Protein AF-A0A6I4ZZF1-F1 (afdb_monomer_lite)

InterPro domains:
  IPR000305 GIY-YIG endonuclease [PS50164] (29-135)
  IPR035901 GIY-YIG endonuclease superfamily [SSF82771] (55-134)

Secondary structure (DSSP, 8-state):
--GGGGGS-PPPSEEEETT-GGGGGGGTT--EEEEEE-HHHHH-TTTTSTT-SS--SEEEEES-HHHHHHHHHHT-TTTTTTGGG--EEEEE-GGGS-TT-HHHHHHHHTT--HHHHHHHHHHHHHHHH--TT--S-TT---S-HHHHHHHHS-GGG--GGGTSS-HHHHHHHHHHHHHHHHHTT-----PPPP-EEEHHHHHHHHHTT-S--HHHHHHHHHHHHTTEETTEEEEE-TTS-EEEEEEEE-TTS-EEEETTHHHH----HHHHHHHT--

Foldseek 3Di:
DPPLVLLQDDFFPDKDWLLVLVVLPVQAQFWKKKFFAAPVLVPDPCSSPLVDLAFTQDIDTDRGRSVVSLCLLFPPPLNLQPSLRGTMMGMHGPVPDDCPRPNVVVCVVVVHDSNVVSVVSSCSSCLRRVHDRPPDDPPSDPDDCSVVCCVVPPCLVVDSVNSDPDPVSSVVSVVSNVVVCVVVVHDGDPHDDWDWDFLLRLLCLQCVPPDDRDQLSVLVSVVQVVQDDPQWGWAQFPVRDIDIFGWDQPPPNIITGTSCVSVGDHDDPVNSVVSNVD

Sequence (278 aa):
MDRMRVLQHIDPTDSFPVWDYRSIGKYEEKAAVYVFWDEKGYEQENRHDLYAEHSPVYIGKTNNLTKRIIQHLTHDDCTENFSTYFYHIDVYVFENLSKNHSLIQAMKEDKLRYENLADLYEVYLITRRFPWFNDTHNFYVTKYKTRLMYFSNDYHNLRRSNWFESEAKIEYGFKQIEKMAKELSLPVQTITQERWLRLEDFVDGLISRRKNKFPLRDNLIKYLQNKVDRNTFKIKTMKGEDKLFSYHKKESNHYYIASDALLYYRPSEQLISRLSKN

Organism: NCBI:txid462910

Structure (mmCIF, N/CA/C/O backbone):
data_AF-A0A6I4ZZF1-F1
#
_entry.id   AF-A0A6I4ZZF1-F1
#
loop_
_atom_site.group_PDB
_atom_site.id
_atom_site.type_symbol
_atom_site.label_atom_id
_atom_site.label_alt_id
_atom_site.label_comp_id
_atom_site.label_asym_id
_atom_site.label_entity_id
_atom_site.label_seq_id
_atom_site.pdbx_PDB_ins_code
_atom_site.Cartn_x
_atom_site.Cartn_y
_atom_site.Cartn_z
_atom_site.occupancy
_atom_site.B_iso_or_equiv
_atom_site.auth_seq_id
_atom_site.auth_comp_id
_atom_site.auth_asym_id
_atom_site.auth_atom_id
_atom_site.pdbx_PDB_model_num
ATOM 1 N N . MET A 1 1 ? -24.076 -18.889 16.183 1.00 45.12 1 MET A N 1
ATOM 2 C CA . MET A 1 1 ? -23.985 -17.661 15.366 1.00 45.12 1 MET A CA 1
ATOM 3 C C . MET A 1 1 ? -22.718 -17.785 14.528 1.00 45.12 1 MET A C 1
ATOM 5 O O . MET A 1 1 ? -21.697 -18.164 15.086 1.00 45.12 1 MET A O 1
ATOM 9 N N . ASP A 1 2 ? -22.792 -17.621 13.207 1.00 53.44 2 ASP A N 1
ATOM 10 C CA . ASP A 1 2 ? -21.635 -17.805 12.316 1.00 53.44 2 ASP A CA 1
ATOM 11 C C . ASP A 1 2 ? -20.572 -16.739 12.636 1.00 53.44 2 ASP A C 1
ATOM 13 O O . ASP A 1 2 ? -20.846 -15.547 12.496 1.00 53.44 2 ASP A O 1
ATOM 17 N N . ARG A 1 3 ? -19.397 -17.146 13.142 1.00 53.06 3 ARG A N 1
ATOM 18 C CA . ARG A 1 3 ? -18.370 -16.234 13.693 1.00 53.06 3 ARG A CA 1
ATOM 19 C C . ARG A 1 3 ? -17.912 -15.181 12.675 1.00 53.06 3 ARG A C 1
ATOM 21 O O . ARG A 1 3 ? -17.545 -14.080 13.066 1.00 53.06 3 ARG A O 1
ATOM 28 N N . MET A 1 4 ? -18.017 -15.476 11.374 1.00 57.03 4 MET A N 1
ATOM 29 C CA . MET A 1 4 ? -17.732 -14.510 10.307 1.00 57.03 4 MET A CA 1
ATOM 30 C C . MET A 1 4 ? -18.755 -13.372 10.202 1.00 57.03 4 MET A C 1
ATOM 32 O O . MET A 1 4 ? -18.393 -12.294 9.743 1.00 57.03 4 MET A O 1
ATOM 36 N N . ARG A 1 5 ? -20.010 -13.571 10.624 1.00 60.59 5 ARG A N 1
ATOM 37 C CA . ARG A 1 5 ? -21.039 -12.515 10.586 1.00 60.59 5 ARG A CA 1
ATOM 38 C C . ARG A 1 5 ? -20.793 -11.414 11.612 1.00 60.59 5 ARG A C 1
ATOM 40 O O . ARG A 1 5 ? -21.263 -10.306 11.418 1.00 60.59 5 ARG A O 1
ATOM 47 N N . VAL A 1 6 ? -20.052 -11.698 12.683 1.00 63.38 6 VAL A N 1
ATOM 48 C CA . VAL A 1 6 ? -19.744 -10.710 13.734 1.00 63.38 6 VAL A CA 1
ATOM 49 C C . VAL A 1 6 ? -18.662 -9.716 13.278 1.00 63.38 6 VAL A C 1
ATOM 51 O O . VAL A 1 6 ? -18.574 -8.614 13.807 1.00 63.38 6 VAL A O 1
ATOM 54 N N . LEU A 1 7 ? -17.870 -10.088 12.264 1.00 66.56 7 LEU A N 1
ATOM 55 C CA . LEU A 1 7 ? -16.885 -9.222 11.603 1.00 66.56 7 LEU A CA 1
ATOM 56 C C . LEU A 1 7 ? -17.476 -8.494 10.379 1.00 66.56 7 LEU A C 1
ATOM 58 O O . LEU A 1 7 ? -16.774 -7.756 9.695 1.00 66.56 7 LEU A O 1
ATOM 62 N N . GLN A 1 8 ? -18.752 -8.715 10.054 1.00 65.62 8 GLN A N 1
ATOM 63 C CA . GLN A 1 8 ? -19.430 -7.994 8.979 1.00 65.62 8 GLN A CA 1
ATOM 64 C C . GLN A 1 8 ? -19.963 -6.669 9.536 1.00 65.62 8 GLN A C 1
ATOM 66 O O . GLN A 1 8 ? -20.621 -6.666 10.571 1.00 65.62 8 GLN A O 1
ATOM 71 N N . HIS A 1 9 ? -19.696 -5.568 8.829 1.00 66.38 9 HIS A N 1
ATOM 72 C CA . HIS A 1 9 ? -20.229 -4.227 9.120 1.00 66.38 9 HIS A CA 1
ATOM 73 C C . HIS A 1 9 ? -19.685 -3.557 10.393 1.00 66.38 9 HIS A C 1
ATOM 75 O O . HIS A 1 9 ? -20.449 -3.069 11.220 1.00 66.38 9 HIS A O 1
ATOM 81 N N . ILE A 1 10 ? -18.358 -3.510 10.546 1.00 78.25 10 ILE A N 1
ATOM 82 C CA . ILE A 1 10 ? -17.734 -2.538 11.454 1.00 78.25 10 ILE A CA 1
ATOM 83 C C . ILE A 1 10 ? -17.366 -1.326 10.607 1.00 78.25 10 ILE A C 1
ATOM 85 O O . ILE A 1 10 ? -16.602 -1.476 9.654 1.00 78.25 10 ILE A O 1
ATOM 89 N N . ASP A 1 11 ? -17.902 -0.159 10.949 1.00 84.50 11 ASP A N 1
ATOM 90 C CA . ASP A 1 11 ? -17.469 1.102 10.352 1.00 84.50 11 ASP A CA 1
ATOM 91 C C . ASP A 1 11 ? -16.085 1.495 10.883 1.00 84.50 11 ASP A C 1
ATOM 93 O O . ASP A 1 11 ? -15.742 1.177 12.033 1.00 84.50 11 ASP A O 1
ATOM 97 N N . PRO A 1 12 ? -15.264 2.185 10.076 1.00 89.69 12 PRO A N 1
ATOM 98 C CA . PRO A 1 12 ? -14.014 2.724 10.575 1.00 89.69 12 PRO A CA 1
ATOM 99 C C . PRO A 1 12 ? -14.272 3.683 11.739 1.00 89.69 12 PRO A C 1
ATOM 101 O O . PRO A 1 12 ? -15.207 4.479 11.738 1.00 89.69 12 PRO A O 1
ATOM 104 N N . THR A 1 13 ? -13.415 3.594 12.750 1.00 90.88 13 THR A N 1
ATOM 105 C CA . THR A 1 13 ? -13.402 4.501 13.901 1.00 90.88 13 THR A CA 1
ATOM 106 C C . THR A 1 13 ? -13.120 5.934 13.477 1.00 90.88 13 THR A C 1
ATOM 108 O O . THR A 1 13 ? -13.695 6.852 14.044 1.00 90.88 13 THR A O 1
ATOM 111 N N . ASP A 1 14 ? -12.230 6.113 12.504 1.00 91.12 14 ASP A N 1
ATOM 112 C CA . ASP A 1 14 ? -11.996 7.387 11.837 1.00 91.12 14 ASP A CA 1
ATOM 113 C C . ASP A 1 14 ? -11.523 7.147 10.404 1.00 91.12 14 ASP A C 1
ATOM 115 O O . ASP A 1 14 ? -10.986 6.089 10.066 1.00 91.12 14 ASP A O 1
ATOM 119 N N . SER A 1 15 ? -11.713 8.173 9.584 1.00 91.25 15 SER A N 1
ATOM 120 C CA . SER A 1 15 ? -11.328 8.235 8.180 1.00 91.25 15 SER A CA 1
ATOM 121 C C . SER A 1 15 ? -10.745 9.620 7.933 1.00 91.25 15 SER A C 1
ATOM 123 O O . SER A 1 15 ? -11.416 10.619 8.205 1.00 91.25 15 SER A O 1
ATOM 125 N N . PHE A 1 16 ? -9.498 9.708 7.474 1.00 90.56 16 PHE A N 1
ATOM 126 C CA . PHE A 1 16 ? -8.868 11.000 7.184 1.00 90.56 16 PHE A CA 1
ATOM 127 C C . PHE A 1 16 ? -7.831 10.923 6.049 1.00 90.56 16 PHE A C 1
ATOM 129 O O . PHE A 1 16 ? -7.314 9.844 5.734 1.00 90.56 16 PHE A O 1
ATOM 136 N N . PRO A 1 17 ? -7.514 12.066 5.401 1.00 88.88 17 PRO A N 1
ATOM 137 C CA . PRO A 1 17 ? -6.493 12.113 4.362 1.00 88.88 17 PRO A CA 1
ATOM 138 C C . PRO A 1 17 ? -5.150 11.654 4.914 1.00 88.88 17 PRO A C 1
ATOM 140 O O . PRO A 1 17 ? -4.754 12.065 6.003 1.00 88.88 17 PRO A O 1
ATOM 143 N N . VAL A 1 18 ? -4.408 10.852 4.151 1.00 86.19 18 VAL A N 1
ATOM 144 C CA . VAL A 1 18 ? -3.181 10.222 4.666 1.00 86.19 18 VAL A CA 1
ATOM 145 C C . VAL A 1 18 ? -2.117 11.241 5.107 1.00 86.19 18 VAL A C 1
ATOM 147 O O . VAL A 1 18 ? -1.330 10.984 6.016 1.00 86.19 18 VAL A O 1
ATOM 150 N N . TRP A 1 19 ? -2.125 12.427 4.492 1.00 82.31 19 TRP A N 1
ATOM 151 C CA . TRP A 1 19 ? -1.199 13.520 4.790 1.00 82.31 19 TRP A CA 1
ATOM 152 C C . TRP A 1 19 ? -1.572 14.318 6.043 1.00 82.31 19 TRP A C 1
ATOM 154 O O . TRP A 1 19 ? -0.768 15.126 6.503 1.00 82.31 19 TRP A O 1
ATOM 164 N N . ASP A 1 20 ? -2.737 14.068 6.643 1.00 84.69 20 ASP A N 1
ATOM 165 C CA . ASP A 1 20 ? -3.089 14.585 7.966 1.00 84.69 20 ASP A CA 1
ATOM 166 C C . ASP A 1 20 ? -2.509 13.694 9.084 1.00 84.69 20 ASP A C 1
ATOM 168 O O . ASP A 1 20 ? -3.189 13.247 10.009 1.00 84.69 20 ASP A O 1
ATOM 172 N N . TYR A 1 21 ? -1.206 13.408 9.000 1.00 73.25 21 TYR A N 1
ATOM 173 C CA . TYR A 1 21 ? -0.516 12.502 9.926 1.00 73.25 21 TYR A CA 1
ATOM 174 C C . TYR A 1 21 ? -0.510 13.010 11.376 1.00 73.25 21 TYR A C 1
ATOM 176 O O . TYR A 1 21 ? -0.319 12.232 12.310 1.00 73.25 21 TYR A O 1
ATOM 184 N N . ARG A 1 22 ? -0.745 14.312 11.588 1.00 76.12 22 ARG A N 1
ATOM 185 C CA . ARG A 1 22 ? -0.854 14.913 12.926 1.00 76.12 22 ARG A CA 1
ATOM 186 C C . ARG A 1 22 ? -2.109 14.437 13.656 1.00 76.12 22 ARG A C 1
ATOM 188 O O . ARG A 1 22 ? -2.051 14.208 14.863 1.00 76.12 22 ARG A O 1
ATOM 195 N N . SER A 1 23 ? -3.196 14.200 12.925 1.00 77.12 23 SER A N 1
ATOM 196 C CA . SER A 1 23 ? -4.436 13.639 13.470 1.00 77.12 23 SER A CA 1
ATOM 197 C C . SER A 1 23 ? -4.292 12.190 13.947 1.00 77.12 23 SER A C 1
ATOM 199 O O . SER A 1 23 ? -5.123 11.720 14.724 1.00 77.12 23 SER A O 1
ATOM 201 N N . ILE A 1 24 ? -3.213 11.495 13.562 1.00 77.44 24 ILE A N 1
ATOM 202 C CA . ILE A 1 24 ? -2.943 10.102 13.957 1.00 77.44 24 ILE A CA 1
ATOM 203 C C . ILE A 1 24 ? -2.391 10.011 15.383 1.00 77.44 24 ILE A C 1
ATOM 205 O O . ILE A 1 24 ? -2.563 8.982 16.028 1.00 77.44 24 ILE A O 1
ATOM 209 N N . GLY A 1 25 ? -1.798 11.086 15.922 1.00 80.19 25 GLY A N 1
ATOM 210 C CA . GLY A 1 25 ? -1.150 11.076 17.241 1.00 80.19 25 GLY A CA 1
ATOM 211 C C . GLY A 1 25 ? -2.039 10.563 18.382 1.00 80.19 25 GLY A C 1
ATOM 212 O O . GLY A 1 25 ? -1.545 9.926 19.307 1.00 80.19 25 GLY A O 1
ATOM 213 N N . LYS A 1 26 ? -3.364 10.733 18.276 1.00 84.69 26 LYS A N 1
ATOM 214 C CA . LYS A 1 26 ? -4.353 10.225 19.246 1.00 84.69 26 LYS A CA 1
ATOM 215 C C . LYS A 1 26 ? -4.439 8.691 19.343 1.00 84.69 26 LYS A C 1
ATOM 217 O O . LYS A 1 26 ? -5.114 8.181 20.233 1.00 84.69 26 LYS A O 1
ATOM 222 N N . TYR A 1 27 ? -3.780 7.962 18.443 1.00 85.81 27 TYR A N 1
ATOM 223 C CA . TYR A 1 27 ? -3.762 6.496 18.385 1.00 85.81 27 TYR A CA 1
ATOM 224 C C . TYR A 1 27 ? -2.410 5.880 18.730 1.00 85.81 27 TYR A C 1
ATOM 226 O O . TYR A 1 27 ? -2.109 4.741 18.351 1.00 85.81 27 TYR A O 1
ATOM 234 N N . GLU A 1 28 ? -1.577 6.631 19.438 1.00 87.62 28 GLU A N 1
ATOM 235 C CA . GLU A 1 28 ? -0.367 6.083 20.020 1.00 87.62 28 GLU A CA 1
ATOM 236 C C . GLU A 1 28 ? -0.714 4.898 20.939 1.00 87.62 28 GLU A C 1
ATOM 238 O O . GLU A 1 28 ? -1.700 4.928 21.675 1.00 87.62 28 GLU A O 1
ATOM 243 N N . GLU A 1 29 ? 0.056 3.813 20.810 1.00 87.50 29 GLU A N 1
ATOM 244 C CA . GLU A 1 29 ? -0.132 2.562 21.568 1.00 87.50 29 GLU A CA 1
ATOM 245 C C . GLU A 1 29 ? -1.515 1.894 21.419 1.00 87.50 29 GLU A C 1
ATOM 247 O O . GLU A 1 29 ? -1.934 1.110 22.270 1.00 87.50 29 GLU A O 1
ATOM 252 N N . LYS A 1 30 ? -2.237 2.170 20.324 1.00 88.75 30 LYS A N 1
ATOM 253 C CA . LYS A 1 30 ? -3.496 1.484 20.009 1.00 88.75 30 LYS A CA 1
ATOM 254 C C . LYS A 1 30 ? -3.297 0.293 19.083 1.00 88.75 30 LYS A C 1
ATOM 256 O O . LYS A 1 30 ? -2.720 0.418 18.000 1.00 88.75 30 LYS A O 1
ATOM 261 N N . ALA A 1 31 ? -3.866 -0.843 19.491 1.00 88.75 31 ALA A N 1
ATOM 262 C CA . ALA A 1 31 ? -4.101 -1.978 18.613 1.00 88.75 31 ALA A CA 1
ATOM 263 C C . ALA A 1 31 ? -5.170 -1.615 17.575 1.00 88.75 31 ALA A C 1
ATOM 265 O O . ALA A 1 31 ? -6.305 -1.287 17.928 1.00 88.75 31 ALA A O 1
ATOM 266 N N . ALA A 1 32 ? -4.800 -1.648 16.299 1.00 92.31 32 ALA A N 1
ATOM 267 C CA . ALA A 1 32 ? -5.655 -1.179 15.220 1.00 92.31 32 ALA A CA 1
ATOM 268 C C . ALA A 1 32 ? -5.428 -1.951 13.921 1.00 92.31 32 ALA A C 1
ATOM 270 O O . ALA A 1 32 ? -4.333 -2.457 13.660 1.00 92.31 32 ALA A O 1
ATOM 271 N N . VAL A 1 33 ? -6.470 -1.968 13.091 1.00 94.00 33 VAL A N 1
ATOM 272 C CA . VAL A 1 33 ? -6.372 -2.274 11.660 1.00 94.00 33 VAL A CA 1
ATOM 273 C C . VAL A 1 33 ? -6.490 -0.965 10.892 1.00 94.00 33 VAL A C 1
ATOM 275 O O . VAL A 1 33 ? -7.281 -0.098 11.258 1.00 94.00 33 VAL A O 1
ATOM 278 N N . TYR A 1 34 ? -5.704 -0.813 9.838 1.00 93.38 34 TYR A N 1
ATOM 279 C CA . TYR A 1 34 ? -5.750 0.336 8.949 1.00 93.38 34 TYR A CA 1
ATOM 280 C C . TYR A 1 34 ? -5.862 -0.108 7.498 1.00 93.38 34 TYR A C 1
ATOM 282 O O . TYR A 1 34 ? -5.320 -1.141 7.101 1.00 93.38 34 TYR A O 1
ATOM 290 N N . VAL A 1 35 ? -6.570 0.691 6.709 1.00 92.81 35 VAL A N 1
ATOM 291 C CA . VAL A 1 35 ? -6.822 0.444 5.292 1.00 92.81 35 VAL A CA 1
ATOM 292 C C . VAL A 1 35 ? -6.427 1.694 4.522 1.00 92.81 35 VAL A C 1
ATOM 294 O O . VAL A 1 35 ? -7.019 2.751 4.719 1.00 92.81 35 VAL A O 1
ATOM 297 N N . PHE A 1 36 ? -5.426 1.578 3.656 1.00 90.75 36 PHE A N 1
ATOM 298 C CA . PHE A 1 36 ? -5.061 2.631 2.719 1.00 90.75 36 PHE A CA 1
ATOM 299 C C . PHE A 1 36 ? -5.893 2.521 1.448 1.00 90.75 36 PHE A C 1
ATOM 301 O O . PHE A 1 36 ? -5.990 1.449 0.843 1.00 90.75 36 PHE A O 1
ATOM 308 N N . TRP A 1 37 ? -6.415 3.658 1.016 1.00 87.94 37 TRP A N 1
ATOM 309 C CA . TRP A 1 37 ? -7.163 3.815 -0.223 1.00 87.94 37 TRP A CA 1
ATOM 310 C C . TRP A 1 37 ? -6.402 4.707 -1.192 1.00 87.94 37 TRP A C 1
ATOM 312 O O . TRP A 1 37 ? -5.696 5.629 -0.773 1.00 87.94 37 TRP A O 1
ATOM 322 N N . ASP A 1 38 ? -6.574 4.445 -2.483 1.00 80.88 38 ASP A N 1
ATOM 323 C CA . ASP A 1 38 ? -6.317 5.436 -3.517 1.00 80.88 38 ASP A CA 1
ATOM 324 C C . ASP A 1 38 ? -7.523 6.386 -3.612 1.00 80.88 38 ASP A C 1
ATOM 326 O O . ASP A 1 38 ? -8.529 6.227 -2.917 1.00 80.88 38 ASP A O 1
ATOM 330 N N . GLU A 1 39 ? -7.410 7.413 -4.449 1.00 79.25 39 GLU A N 1
ATOM 331 C CA . GLU A 1 39 ? -8.460 8.422 -4.611 1.00 79.25 39 GLU A CA 1
ATOM 332 C C . GLU A 1 39 ? -9.766 7.794 -5.114 1.00 79.25 39 GLU A C 1
ATOM 334 O O . GLU A 1 39 ? -10.811 7.951 -4.488 1.00 79.25 39 GLU A O 1
ATOM 339 N N . LYS A 1 40 ? -9.684 6.979 -6.174 1.00 76.44 40 LYS A N 1
ATOM 340 C CA . LYS A 1 40 ? -10.853 6.320 -6.772 1.00 76.44 40 LYS A CA 1
ATOM 341 C C . LYS A 1 40 ? -11.566 5.417 -5.774 1.00 76.44 40 LYS A C 1
ATOM 343 O O . LYS A 1 40 ? -12.786 5.481 -5.666 1.00 76.44 40 LYS A O 1
ATOM 348 N N . GLY A 1 41 ? -10.815 4.585 -5.050 1.00 76.56 41 GLY A N 1
ATOM 349 C CA . GLY A 1 41 ? -11.329 3.703 -4.009 1.00 76.56 41 GLY A CA 1
ATOM 350 C C . GLY A 1 41 ? -11.999 4.460 -2.872 1.00 76.56 41 GLY A C 1
ATOM 351 O O . GLY A 1 41 ? -13.045 4.037 -2.389 1.00 76.56 41 GLY A O 1
ATOM 352 N N . TYR A 1 42 ? -11.431 5.596 -2.472 1.00 83.06 42 TYR A N 1
ATOM 353 C CA . TYR A 1 42 ? -11.986 6.404 -1.395 1.00 83.06 42 TYR A CA 1
ATOM 354 C C . TYR A 1 42 ? -13.266 7.164 -1.787 1.00 83.06 42 TYR A C 1
ATOM 356 O O . TYR A 1 42 ? -14.201 7.252 -0.989 1.00 83.06 42 TYR A O 1
ATOM 364 N N . GLU A 1 43 ? -13.326 7.702 -3.007 1.00 83.50 43 GLU A N 1
ATOM 365 C CA . GLU A 1 43 ? -14.457 8.506 -3.497 1.00 83.50 43 GLU A CA 1
ATOM 366 C C . GLU A 1 43 ? -15.730 7.686 -3.767 1.00 83.50 43 GLU A C 1
ATOM 368 O O . GLU A 1 43 ? -16.805 8.251 -3.962 1.00 83.50 43 GLU A O 1
ATOM 373 N N . GLN A 1 44 ? -15.647 6.356 -3.727 1.00 78.56 44 GLN A N 1
ATOM 374 C CA . GLN A 1 44 ? -16.824 5.496 -3.794 1.00 78.56 44 GLN A CA 1
ATOM 375 C C . GLN A 1 44 ? -17.696 5.608 -2.549 1.00 78.56 44 GLN A C 1
ATOM 377 O O . GLN A 1 44 ? -17.263 5.322 -1.429 1.00 78.56 44 GLN A O 1
ATOM 382 N N . GLU A 1 45 ? -18.978 5.898 -2.772 1.00 83.00 45 GLU A N 1
ATOM 383 C CA . GLU A 1 45 ? -19.999 5.932 -1.720 1.00 83.00 45 GLU A CA 1
ATOM 384 C C . GLU A 1 45 ? -20.091 4.602 -0.959 1.00 83.00 45 GLU A C 1
ATOM 386 O O . GLU A 1 45 ? -20.282 4.581 0.255 1.00 83.00 45 GLU A O 1
ATOM 391 N N . ASN A 1 46 ? -19.896 3.483 -1.658 1.00 79.69 46 ASN A N 1
ATOM 392 C CA . ASN A 1 46 ? -20.006 2.138 -1.109 1.00 79.69 46 ASN A CA 1
ATOM 393 C C . ASN A 1 46 ? -18.651 1.497 -0.770 1.00 79.69 46 ASN A C 1
ATOM 395 O O . ASN A 1 46 ? -18.575 0.277 -0.646 1.00 79.69 46 ASN A O 1
ATOM 399 N N . ARG A 1 47 ? -17.563 2.265 -0.601 1.00 82.94 47 ARG A N 1
ATOM 400 C CA . ARG A 1 47 ? -16.217 1.684 -0.398 1.00 82.94 47 ARG A CA 1
ATOM 401 C C . ARG A 1 47 ? -16.134 0.700 0.781 1.00 82.94 47 ARG A C 1
ATOM 403 O O . ARG A 1 47 ? -15.372 -0.268 0.736 1.00 82.94 47 ARG A O 1
ATOM 410 N N . HIS A 1 48 ? -16.956 0.877 1.821 1.00 82.19 48 HIS A N 1
ATOM 411 C CA . HIS A 1 48 ? -17.020 -0.018 2.988 1.00 82.19 48 HIS A CA 1
ATOM 412 C C . HIS A 1 48 ? -17.841 -1.305 2.752 1.00 82.19 48 HIS A C 1
ATOM 414 O O . HIS A 1 48 ? -17.738 -2.248 3.547 1.00 82.19 48 HIS A O 1
ATOM 420 N N . ASP A 1 49 ? -18.516 -1.440 1.609 1.00 75.94 49 ASP A N 1
ATOM 421 C CA . ASP A 1 49 ? -19.184 -2.678 1.208 1.00 75.94 49 ASP A CA 1
ATOM 422 C C . ASP A 1 49 ? -18.187 -3.728 0.738 1.00 75.94 49 ASP A C 1
ATOM 424 O O . ASP A 1 49 ? -17.336 -3.463 -0.101 1.00 75.94 49 ASP A O 1
ATOM 428 N N . LEU A 1 50 ? -18.331 -4.973 1.203 1.00 67.94 50 LEU A N 1
ATOM 429 C CA . LEU A 1 50 ? -17.446 -6.093 0.833 1.00 67.94 50 LEU A CA 1
ATOM 430 C C . LEU A 1 50 ? -17.307 -6.325 -0.678 1.00 67.94 50 LEU A C 1
ATOM 432 O O . LEU A 1 50 ? -16.342 -6.954 -1.104 1.00 67.94 50 LEU A O 1
ATOM 436 N N . TYR A 1 51 ? -18.271 -5.838 -1.456 1.00 67.06 51 TYR A N 1
ATOM 437 C CA . TYR A 1 51 ? -18.340 -5.974 -2.906 1.00 67.06 51 TYR A CA 1
ATOM 438 C C . TYR A 1 51 ? -18.141 -4.641 -3.641 1.00 67.06 51 TYR A C 1
ATOM 440 O O . TYR A 1 51 ? -18.553 -4.540 -4.793 1.00 67.06 51 TYR A O 1
ATOM 448 N N . ALA A 1 52 ? -17.546 -3.636 -2.985 1.00 67.88 52 ALA A N 1
ATOM 449 C CA . ALA A 1 52 ? -17.175 -2.374 -3.619 1.00 67.88 52 ALA A CA 1
ATOM 450 C C . ALA A 1 52 ? -16.378 -2.616 -4.911 1.00 67.88 52 ALA A C 1
ATOM 452 O O . ALA A 1 52 ? -15.607 -3.577 -5.013 1.00 67.88 52 ALA A O 1
ATOM 453 N N . GLU A 1 53 ? -16.575 -1.742 -5.897 1.00 63.56 53 GLU A N 1
ATOM 454 C CA . GLU A 1 53 ? -15.977 -1.891 -7.227 1.00 63.56 53 GLU A CA 1
ATOM 455 C C . GLU A 1 53 ? -14.463 -1.673 -7.214 1.00 63.56 53 GLU A C 1
ATOM 457 O O . GLU A 1 53 ? -13.749 -2.205 -8.065 1.00 63.56 53 GLU A O 1
ATOM 462 N N . HIS A 1 54 ? -13.947 -0.931 -6.236 1.00 68.62 54 HIS A N 1
ATOM 463 C CA . HIS A 1 54 ? -12.516 -0.798 -6.028 1.00 68.62 54 HIS A CA 1
ATOM 464 C C . HIS A 1 54 ? -12.062 -1.463 -4.737 1.00 68.62 54 HIS A C 1
ATOM 466 O O . HIS A 1 54 ? -12.688 -1.386 -3.677 1.00 68.62 54 HIS A O 1
ATOM 472 N N . SER A 1 55 ? -10.901 -2.096 -4.849 1.00 74.38 55 SER A N 1
ATOM 473 C CA . SER A 1 55 ? -10.183 -2.657 -3.719 1.00 74.38 55 SER A CA 1
ATOM 474 C C . SER A 1 55 ? -9.325 -1.588 -3.042 1.00 74.38 55 SER A C 1
ATOM 476 O O . SER A 1 55 ? -8.795 -0.706 -3.718 1.00 74.38 55 SER A O 1
ATOM 478 N N . PRO A 1 56 ? -9.115 -1.698 -1.723 1.00 82.50 56 PRO A N 1
ATOM 479 C CA . PRO A 1 56 ? -8.112 -0.906 -1.038 1.00 82.50 56 PRO A CA 1
ATOM 480 C C . PRO A 1 56 ? -6.710 -1.207 -1.568 1.00 82.50 56 PRO A C 1
ATOM 482 O O . PRO A 1 56 ? -6.417 -2.280 -2.101 1.00 82.50 56 PRO A O 1
ATOM 485 N N . VAL A 1 57 ? -5.812 -0.255 -1.368 1.00 80.88 57 VAL A N 1
ATOM 486 C CA . VAL A 1 57 ? -4.430 -0.328 -1.832 1.00 80.88 57 VAL A CA 1
ATOM 487 C C . VAL A 1 57 ? -3.614 -1.267 -0.941 1.00 80.88 57 VAL A C 1
ATOM 489 O O . VAL A 1 57 ? -2.891 -2.137 -1.428 1.00 80.88 57 VAL A O 1
ATOM 492 N N . TYR A 1 58 ? -3.751 -1.115 0.374 1.00 84.62 58 TYR A N 1
ATOM 493 C CA . TYR A 1 58 ? -3.052 -1.916 1.375 1.00 84.62 58 TYR A CA 1
ATOM 494 C C . TYR A 1 58 ? -3.869 -1.964 2.662 1.00 84.62 58 TYR A C 1
ATOM 496 O O . TYR A 1 58 ? -4.528 -0.994 3.025 1.00 84.62 58 TYR A O 1
ATOM 504 N N . ILE A 1 59 ? -3.806 -3.084 3.368 1.00 89.25 59 ILE A N 1
ATOM 505 C CA . ILE A 1 59 ? -4.416 -3.272 4.681 1.00 89.2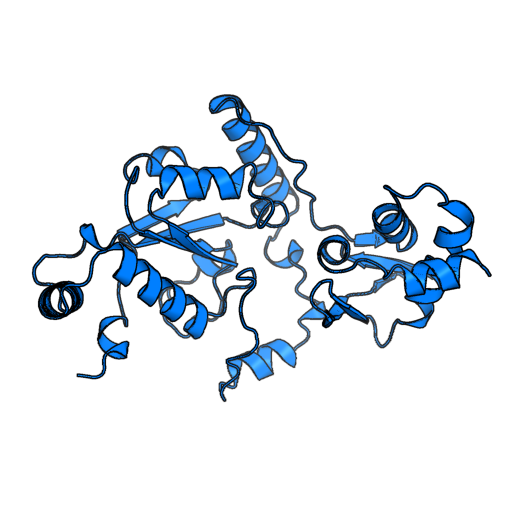5 59 ILE A CA 1
ATOM 506 C C . ILE A 1 59 ? -3.326 -3.746 5.626 1.00 89.25 59 ILE A C 1
ATOM 508 O O . ILE A 1 59 ? -2.532 -4.609 5.268 1.00 89.25 59 ILE A O 1
ATOM 512 N N . GLY A 1 60 ? -3.278 -3.213 6.834 1.00 90.12 60 GLY A N 1
ATOM 513 C CA . GLY A 1 60 ? -2.335 -3.693 7.829 1.00 90.12 60 GLY A CA 1
ATOM 514 C C . GLY A 1 60 ? -2.895 -3.612 9.232 1.00 90.12 60 GLY A C 1
ATOM 515 O O . GLY A 1 60 ? -3.924 -2.983 9.481 1.00 90.12 60 GLY A O 1
ATOM 516 N N . LYS A 1 61 ? -2.181 -4.229 10.165 1.00 91.75 61 LYS A N 1
ATOM 517 C CA . LYS A 1 61 ? -2.426 -4.096 11.598 1.00 91.75 61 LYS A CA 1
ATOM 518 C C . LYS A 1 61 ? -1.197 -3.629 12.354 1.00 91.75 61 LYS A C 1
ATOM 520 O O . LYS A 1 61 ? -0.062 -3.733 11.890 1.00 91.75 61 LYS A O 1
ATOM 525 N N . THR A 1 62 ? -1.428 -3.128 13.556 1.00 91.25 62 THR A N 1
ATOM 526 C CA . THR A 1 62 ? -0.374 -2.620 14.432 1.00 91.25 62 THR A CA 1
ATOM 527 C C . THR A 1 62 ? -0.854 -2.542 15.874 1.00 91.25 62 THR A C 1
ATOM 529 O O . THR A 1 62 ? -2.053 -2.504 16.126 1.00 91.25 62 THR A O 1
ATOM 532 N N . ASN A 1 63 ? 0.089 -2.515 16.812 1.00 89.56 63 ASN A N 1
ATOM 533 C CA . ASN A 1 63 ? -0.111 -2.173 18.223 1.00 89.56 63 ASN A CA 1
ATOM 534 C C . ASN A 1 63 ? 0.278 -0.714 18.540 1.00 89.56 63 ASN A C 1
ATOM 536 O O . ASN A 1 63 ? 0.102 -0.253 19.662 1.00 89.56 63 ASN A O 1
ATOM 540 N N . ASN A 1 64 ? 0.828 0.008 17.564 1.00 89.44 64 ASN 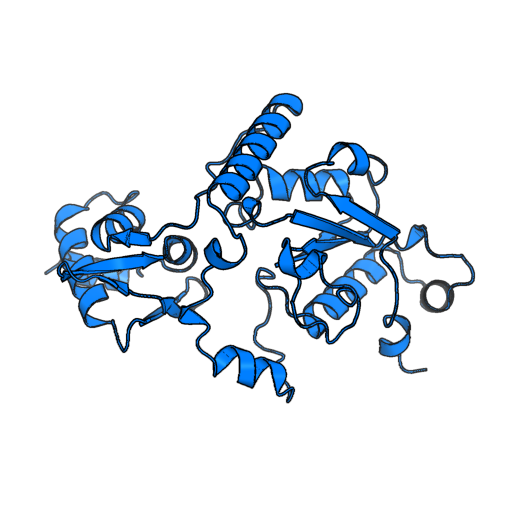A N 1
ATOM 541 C CA . ASN A 1 64 ? 1.082 1.440 17.630 1.00 89.44 64 ASN A CA 1
ATOM 542 C C . ASN A 1 64 ? 0.792 2.045 16.252 1.00 89.44 64 ASN A C 1
ATOM 544 O O . ASN A 1 64 ? 1.598 1.928 15.318 1.00 89.44 64 ASN A O 1
ATOM 548 N N . LEU A 1 65 ? -0.392 2.638 16.105 1.00 87.81 65 LEU A N 1
ATOM 549 C CA . LEU A 1 65 ? -0.862 3.119 14.812 1.00 87.81 65 LEU A CA 1
ATOM 550 C C . LEU A 1 65 ? -0.035 4.290 14.304 1.00 87.81 65 LEU A C 1
ATOM 552 O O . LEU A 1 65 ? 0.454 4.238 13.178 1.00 87.81 65 LEU A O 1
ATOM 556 N N . THR A 1 66 ? 0.199 5.288 15.153 1.00 88.06 66 THR A N 1
ATOM 557 C CA . THR A 1 66 ? 0.992 6.477 14.821 1.00 88.06 66 THR A CA 1
ATOM 558 C C . THR A 1 66 ? 2.342 6.103 14.227 1.00 88.06 66 THR A C 1
ATOM 560 O O . THR A 1 66 ? 2.670 6.506 13.109 1.00 88.06 66 THR A O 1
ATOM 563 N N . LYS A 1 67 ? 3.102 5.254 14.929 1.00 87.88 67 LYS A N 1
ATOM 564 C CA . LYS A 1 67 ? 4.417 4.808 14.468 1.00 87.88 67 LYS A CA 1
ATOM 565 C C . LYS A 1 67 ? 4.324 4.068 13.136 1.00 87.88 67 LYS A C 1
ATOM 567 O O . LYS A 1 67 ? 5.138 4.317 12.251 1.00 87.88 67 LYS A O 1
ATOM 572 N N . ARG A 1 68 ? 3.344 3.175 12.978 1.00 88.88 68 ARG A N 1
ATOM 573 C CA . ARG A 1 68 ? 3.229 2.332 11.782 1.00 88.88 68 ARG A CA 1
ATOM 574 C C . ARG A 1 68 ? 2.852 3.125 10.533 1.00 88.88 68 ARG A C 1
ATOM 576 O O . ARG A 1 68 ? 3.428 2.880 9.476 1.00 88.88 68 ARG A O 1
ATOM 583 N N . ILE A 1 69 ? 1.936 4.088 10.640 1.00 88.31 69 ILE A N 1
ATOM 584 C CA . ILE A 1 69 ? 1.564 4.919 9.488 1.00 88.31 69 ILE A CA 1
ATOM 585 C C . ILE A 1 69 ? 2.732 5.812 9.069 1.00 88.31 69 ILE A C 1
ATOM 587 O O . ILE A 1 69 ? 3.061 5.863 7.887 1.00 88.31 69 ILE A O 1
ATOM 591 N N . ILE A 1 70 ? 3.438 6.428 10.025 1.00 86.94 70 ILE A N 1
ATOM 592 C CA . ILE A 1 70 ? 4.641 7.220 9.725 1.00 86.94 70 ILE A CA 1
ATOM 593 C C . ILE A 1 70 ? 5.698 6.364 9.019 1.00 86.94 70 ILE A C 1
ATOM 595 O O . ILE A 1 70 ? 6.277 6.812 8.029 1.00 86.94 70 ILE A O 1
ATOM 599 N N . GLN A 1 71 ? 5.930 5.131 9.485 1.00 84.31 71 GLN A N 1
ATOM 600 C CA . GLN A 1 71 ? 6.845 4.189 8.833 1.00 84.31 71 GLN A CA 1
ATOM 601 C C . GLN A 1 71 ? 6.473 3.973 7.367 1.00 84.31 71 GLN A C 1
ATOM 603 O O . GLN A 1 71 ? 7.309 4.201 6.493 1.00 84.31 71 GLN A O 1
ATOM 608 N N . HIS A 1 72 ? 5.213 3.631 7.091 1.00 84.69 72 HIS A N 1
ATOM 609 C CA . HIS A 1 72 ? 4.730 3.399 5.731 1.00 84.69 72 HIS A CA 1
ATOM 610 C C . HIS A 1 72 ? 4.950 4.574 4.782 1.00 84.69 72 HIS A C 1
ATOM 612 O O . HIS A 1 72 ? 5.251 4.381 3.603 1.00 84.69 72 HIS A O 1
ATOM 618 N N . LEU A 1 73 ? 4.800 5.787 5.303 1.00 80.69 73 LEU A N 1
ATOM 619 C CA . LEU A 1 73 ? 4.903 7.010 4.524 1.00 80.69 73 LEU A CA 1
ATOM 620 C C . LEU A 1 73 ? 6.343 7.507 4.346 1.00 80.69 73 LEU A C 1
ATOM 622 O O . LEU A 1 73 ? 6.578 8.284 3.429 1.00 80.69 73 LEU A O 1
ATOM 626 N N . THR A 1 74 ? 7.301 7.095 5.187 1.00 74.88 74 THR A N 1
ATOM 627 C CA . THR A 1 74 ? 8.668 7.663 5.168 1.00 74.88 74 THR A CA 1
ATOM 628 C C . THR A 1 74 ? 9.795 6.681 4.867 1.00 74.88 74 THR A C 1
ATOM 630 O O . THR A 1 74 ? 10.753 7.081 4.207 1.00 74.88 74 THR A O 1
ATOM 633 N N . HIS A 1 75 ? 9.745 5.443 5.373 1.00 68.25 75 HIS A N 1
ATOM 634 C CA . HIS A 1 75 ? 10.926 4.564 5.377 1.00 68.25 75 HIS A CA 1
ATOM 635 C C . HIS A 1 75 ? 10.634 3.056 5.495 1.00 68.25 75 HIS A C 1
ATOM 637 O O . HIS A 1 75 ? 11.529 2.290 5.847 1.00 68.25 75 HIS A O 1
ATOM 643 N N . ASP A 1 76 ? 9.394 2.605 5.289 1.00 68.12 76 ASP A N 1
ATOM 644 C CA . ASP A 1 76 ? 9.100 1.169 5.258 1.00 68.12 76 ASP A CA 1
ATOM 645 C C . ASP A 1 76 ? 9.507 0.589 3.897 1.00 68.12 76 ASP A C 1
ATOM 647 O O . ASP A 1 76 ? 8.868 0.866 2.879 1.00 68.12 76 ASP A O 1
ATOM 651 N N . ASP A 1 77 ? 10.535 -0.262 3.904 1.00 60.12 77 ASP A N 1
ATOM 652 C CA . ASP A 1 77 ? 11.051 -0.973 2.726 1.00 60.12 77 ASP A CA 1
ATOM 653 C C . ASP A 1 77 ? 9.949 -1.729 1.952 1.00 60.12 77 ASP A C 1
ATOM 655 O O . ASP A 1 77 ? 10.050 -1.939 0.743 1.00 60.12 77 ASP A O 1
ATOM 659 N N . CYS A 1 78 ? 8.871 -2.148 2.627 1.00 62.22 78 CYS A N 1
ATOM 660 C CA . CYS A 1 78 ? 7.766 -2.861 1.992 1.00 62.22 78 CYS A CA 1
ATOM 661 C C . CYS A 1 78 ? 6.804 -1.930 1.252 1.00 62.22 78 CYS A C 1
ATOM 663 O O . CYS A 1 78 ? 6.107 -2.405 0.359 1.00 62.22 78 CYS A O 1
ATOM 665 N N . THR A 1 79 ? 6.731 -0.642 1.610 1.00 67.88 79 THR A N 1
ATOM 666 C CA . THR A 1 79 ? 5.782 0.324 1.023 1.00 67.88 79 THR A CA 1
ATOM 667 C C . THR A 1 79 ? 6.442 1.505 0.324 1.00 67.88 79 THR A C 1
ATOM 669 O O . THR A 1 79 ? 5.738 2.307 -0.290 1.00 67.88 79 THR A O 1
ATOM 672 N N . GLU A 1 80 ? 7.777 1.577 0.324 1.00 65.62 80 GLU A N 1
ATOM 673 C CA . GLU A 1 80 ? 8.578 2.631 -0.320 1.00 65.62 80 GLU A CA 1
ATOM 674 C C . GLU A 1 80 ? 8.162 2.882 -1.782 1.00 65.62 80 GLU A C 1
ATOM 676 O O . GLU A 1 80 ? 8.229 3.996 -2.278 1.00 65.62 80 GLU A O 1
ATOM 681 N N . ASN A 1 81 ? 7.693 1.854 -2.492 1.00 61.25 81 ASN A N 1
ATOM 682 C CA . ASN A 1 81 ? 7.419 1.939 -3.925 1.00 61.25 81 ASN A CA 1
ATOM 683 C C . ASN A 1 81 ? 5.967 2.264 -4.265 1.00 61.25 81 ASN A C 1
ATOM 685 O O . ASN A 1 81 ? 5.595 2.242 -5.445 1.00 61.25 81 ASN A O 1
ATOM 689 N N . PHE A 1 82 ? 5.127 2.467 -3.252 1.00 70.31 82 PHE A N 1
ATOM 690 C CA . PHE A 1 82 ? 3.705 2.701 -3.459 1.00 70.31 82 PHE A CA 1
ATOM 691 C C . PHE A 1 82 ? 3.016 3.569 -2.405 1.00 70.31 82 PHE A C 1
ATOM 693 O O . PHE A 1 82 ? 1.826 3.842 -2.541 1.00 70.31 82 PHE A O 1
ATOM 700 N N . SER A 1 83 ? 3.733 4.050 -1.392 1.00 74.88 83 SER A N 1
ATOM 701 C CA . SER A 1 83 ? 3.179 4.962 -0.387 1.00 74.88 83 SER A CA 1
ATOM 702 C C . SER A 1 83 ? 2.670 6.278 -0.983 1.00 74.88 83 SER A C 1
ATOM 704 O O . SER A 1 83 ? 1.717 6.855 -0.471 1.00 74.88 83 SER A O 1
ATOM 706 N N . THR A 1 84 ? 3.226 6.715 -2.116 1.00 72.44 84 THR A N 1
ATOM 707 C CA . THR A 1 84 ? 2.743 7.881 -2.876 1.00 72.44 84 THR A CA 1
ATOM 708 C C . THR A 1 84 ? 1.358 7.689 -3.491 1.00 72.44 84 THR A C 1
ATOM 710 O O . THR A 1 84 ? 0.749 8.674 -3.899 1.00 72.44 84 THR A O 1
ATOM 713 N N . TYR A 1 85 ? 0.845 6.455 -3.544 1.00 73.38 85 TYR A N 1
ATOM 714 C CA . TYR A 1 85 ? -0.519 6.172 -3.994 1.00 73.38 85 TYR A CA 1
ATOM 715 C C . TYR A 1 85 ? -1.545 6.200 -2.861 1.00 73.38 85 TYR A C 1
ATOM 717 O O . TYR A 1 85 ? -2.740 6.094 -3.128 1.00 73.38 85 TYR A O 1
ATOM 725 N N . PHE A 1 86 ? -1.112 6.325 -1.605 1.00 83.38 86 PHE A N 1
ATOM 726 C CA . PHE A 1 86 ? -2.044 6.464 -0.498 1.00 83.38 86 PHE A CA 1
ATOM 727 C C . PHE A 1 86 ? -2.685 7.850 -0.565 1.00 83.38 86 PHE A C 1
ATOM 729 O O . PHE A 1 86 ? -2.005 8.875 -0.603 1.00 83.38 86 PHE A O 1
ATOM 736 N N . TYR A 1 87 ? -4.010 7.870 -0.601 1.00 84.31 87 TYR A N 1
ATOM 737 C CA . TYR A 1 87 ? -4.819 9.081 -0.621 1.00 84.31 87 TYR A CA 1
ATOM 738 C C . TYR A 1 87 ? -5.524 9.272 0.721 1.00 84.31 87 TYR A C 1
ATOM 740 O O . TYR A 1 87 ? -5.456 10.338 1.339 1.00 84.31 87 TYR A O 1
ATOM 748 N N . HIS A 1 88 ? -6.143 8.199 1.208 1.00 90.88 88 HIS A N 1
ATOM 749 C CA . HIS A 1 88 ? -6.895 8.193 2.452 1.00 90.88 88 HIS A CA 1
ATOM 750 C C . HIS A 1 88 ? -6.567 6.972 3.294 1.00 90.88 88 HIS A C 1
ATOM 752 O O . HIS A 1 88 ? -6.091 5.953 2.782 1.00 90.88 88 HIS A O 1
ATOM 758 N N . ILE A 1 89 ? -6.856 7.079 4.585 1.00 92.81 89 ILE A N 1
ATOM 759 C CA . ILE A 1 89 ? -6.753 5.968 5.513 1.00 92.81 89 ILE A CA 1
ATOM 760 C C . ILE A 1 89 ? -8.040 5.835 6.322 1.00 92.81 89 ILE A C 1
ATOM 762 O O . ILE A 1 89 ? -8.509 6.800 6.923 1.00 92.81 89 ILE A O 1
ATOM 766 N N . ASP A 1 90 ? -8.572 4.618 6.350 1.00 93.56 90 ASP A N 1
ATOM 767 C CA . ASP A 1 90 ? -9.587 4.206 7.313 1.00 93.56 90 ASP A CA 1
ATOM 768 C C . ASP A 1 90 ? -8.898 3.486 8.473 1.00 93.56 90 ASP A C 1
ATOM 770 O O . ASP A 1 90 ? -8.029 2.631 8.266 1.00 93.56 90 ASP A O 1
ATOM 774 N N . VAL A 1 91 ? -9.307 3.799 9.698 1.00 93.12 91 VAL A N 1
ATOM 775 C CA . VAL A 1 91 ? -8.722 3.252 10.923 1.00 93.12 91 VAL A CA 1
ATOM 776 C C . VAL A 1 91 ? -9.792 2.549 11.745 1.00 93.12 91 VAL A C 1
ATOM 778 O O . VAL A 1 91 ? -10.837 3.118 12.038 1.00 93.12 91 VAL A O 1
ATOM 781 N N . TYR A 1 92 ? -9.498 1.334 12.196 1.00 92.19 92 TYR A N 1
ATOM 782 C CA . TYR A 1 92 ? -10.364 0.515 13.038 1.00 92.19 92 TYR A CA 1
ATOM 783 C C . TYR A 1 92 ? -9.681 0.287 14.388 1.00 92.19 92 TYR A C 1
ATOM 785 O O . TYR A 1 92 ? -8.777 -0.545 14.503 1.00 92.19 92 TYR A O 1
ATOM 793 N N . VAL A 1 93 ? -10.114 1.023 15.416 1.00 91.38 93 VAL A N 1
ATOM 794 C CA . VAL A 1 93 ? -9.662 0.858 16.805 1.00 91.38 93 VAL A CA 1
ATOM 795 C C . VAL A 1 93 ? -10.771 0.181 17.599 1.00 91.38 93 VAL A C 1
ATOM 797 O O . VAL A 1 93 ? -11.735 0.816 18.023 1.00 91.38 93 VAL A O 1
ATOM 800 N N . PHE A 1 94 ? -10.635 -1.123 17.829 1.00 86.25 94 PHE A N 1
ATOM 801 C CA . PHE A 1 94 ? -11.694 -1.913 18.468 1.00 86.25 94 PHE A CA 1
ATOM 802 C C . PHE A 1 94 ? -11.997 -1.491 19.909 1.00 86.25 94 PHE A C 1
ATOM 804 O O . PHE A 1 94 ? -13.112 -1.697 20.379 1.00 86.25 94 PHE A O 1
ATOM 811 N N . GLU A 1 95 ? -11.041 -0.859 20.596 1.00 85.88 95 GLU A N 1
ATOM 812 C CA . GLU A 1 95 ? -11.251 -0.269 21.925 1.00 85.88 95 GLU A CA 1
ATOM 813 C C . GLU A 1 95 ? -12.350 0.799 21.946 1.00 85.88 95 GLU A C 1
ATOM 815 O O . GLU A 1 95 ? -12.985 1.002 22.981 1.00 85.88 95 GLU A O 1
ATOM 820 N N . ASN A 1 96 ? -12.591 1.460 20.809 1.00 84.62 96 ASN A N 1
ATOM 821 C CA . ASN A 1 96 ? -13.580 2.527 20.684 1.00 84.62 96 ASN A CA 1
ATOM 822 C C . ASN A 1 96 ? -14.986 1.997 20.368 1.00 84.62 96 ASN A C 1
ATOM 824 O O . ASN A 1 96 ? -15.947 2.767 20.371 1.00 84.62 96 ASN A O 1
ATOM 828 N N . LEU A 1 97 ? -15.139 0.692 20.115 1.00 82.50 97 LEU A N 1
ATOM 829 C CA . LEU A 1 97 ? -16.456 0.087 19.948 1.00 82.50 97 LEU A CA 1
ATOM 830 C C . LEU A 1 97 ? -17.217 0.090 21.277 1.00 82.50 97 LEU A C 1
ATOM 832 O O . LEU A 1 97 ? -16.647 -0.077 22.358 1.00 82.50 97 LEU A O 1
ATOM 836 N N . SER A 1 98 ? -18.542 0.250 21.206 1.00 74.06 98 SER A N 1
ATOM 837 C CA . SER A 1 98 ? -19.366 0.273 22.415 1.00 74.06 98 SER A CA 1
ATOM 838 C C . SER A 1 98 ? -19.208 -1.025 23.221 1.00 74.06 98 SER A C 1
ATOM 840 O O . SER A 1 98 ? -19.120 -2.123 22.668 1.00 74.06 98 SER A O 1
ATOM 842 N N . LYS A 1 99 ? -19.244 -0.928 24.558 1.00 71.62 99 LYS A N 1
ATOM 843 C CA . LYS A 1 99 ? -19.169 -2.108 25.447 1.00 71.62 99 LYS A CA 1
ATOM 844 C C . LYS A 1 99 ? -20.283 -3.136 25.191 1.00 71.62 99 LYS A C 1
ATOM 846 O O . LYS A 1 99 ? -20.119 -4.289 25.590 1.00 71.62 99 LYS A O 1
ATOM 851 N N . ASN A 1 100 ? -21.375 -2.702 24.555 1.00 66.12 100 ASN A N 1
ATOM 852 C CA . ASN A 1 100 ? -22.548 -3.501 24.203 1.00 66.12 100 ASN A CA 1
ATOM 853 C C . ASN A 1 100 ? -22.522 -3.998 22.747 1.00 66.12 100 ASN A C 1
ATOM 855 O O . ASN A 1 100 ? -23.478 -4.628 22.307 1.00 66.12 100 ASN A O 1
ATOM 859 N N . HIS A 1 101 ? -21.456 -3.723 21.992 1.00 82.00 101 HIS A N 1
ATOM 860 C CA . HIS A 1 101 ? -21.302 -4.231 20.637 1.00 82.00 101 HIS A CA 1
ATOM 861 C C . HIS A 1 101 ? -21.165 -5.760 20.669 1.00 82.00 101 HIS A C 1
ATOM 863 O O . HIS A 1 101 ? -20.395 -6.300 21.468 1.00 82.00 101 HIS A O 1
ATOM 869 N N . SER A 1 102 ? -21.873 -6.459 19.779 1.00 80.75 102 SER A N 1
ATOM 870 C CA . SER A 1 102 ? -21.911 -7.930 19.724 1.00 80.75 102 SER A CA 1
ATOM 871 C C . SER A 1 102 ? -20.513 -8.552 19.619 1.00 80.75 102 SER A C 1
ATOM 873 O O . SER A 1 102 ? -20.210 -9.525 20.303 1.00 80.75 102 SER A O 1
ATOM 875 N N . LEU A 1 103 ? -19.626 -7.934 18.834 1.00 79.81 103 LEU A N 1
ATOM 876 C CA . LEU A 1 103 ? -18.216 -8.323 18.729 1.00 79.81 103 LEU A CA 1
ATOM 877 C C . LEU A 1 103 ? -17.460 -8.223 20.056 1.00 79.81 103 LEU A C 1
ATOM 879 O O . LEU A 1 103 ? -16.729 -9.140 20.407 1.00 79.81 103 LEU A O 1
ATOM 883 N N . ILE A 1 104 ? -17.646 -7.133 20.805 1.00 80.94 104 ILE A N 1
ATOM 884 C CA . ILE A 1 104 ? -16.973 -6.921 22.092 1.00 80.94 104 ILE A CA 1
ATOM 885 C C . ILE A 1 104 ? -17.505 -7.899 23.143 1.00 80.94 104 ILE A C 1
ATOM 887 O O . ILE A 1 104 ? -16.738 -8.377 23.977 1.00 80.94 104 ILE A O 1
ATOM 891 N N . GLN A 1 105 ? -18.798 -8.228 23.098 1.00 80.50 105 GLN A N 1
ATOM 892 C CA . GLN A 1 105 ? -19.387 -9.265 23.948 1.00 80.50 105 GLN A CA 1
ATOM 893 C C . GLN A 1 105 ? -18.802 -10.648 23.631 1.00 80.50 105 GLN A C 1
ATOM 895 O O . GLN A 1 105 ? -18.258 -11.282 24.533 1.00 80.50 105 GLN A O 1
ATOM 900 N N . ALA A 1 106 ? -18.799 -11.060 22.360 1.00 79.56 106 ALA A N 1
ATOM 901 C CA . ALA A 1 106 ? -18.207 -12.331 21.934 1.00 79.56 106 ALA A CA 1
ATOM 902 C C . ALA A 1 106 ? -16.707 -12.418 22.281 1.00 79.56 106 ALA A C 1
ATOM 904 O O . ALA A 1 106 ? -16.230 -13.429 22.787 1.00 79.56 106 ALA A O 1
ATOM 905 N N . MET A 1 107 ? -15.964 -11.322 22.089 1.00 80.88 107 MET A N 1
ATOM 906 C CA . MET A 1 107 ? -14.544 -11.231 22.434 1.00 80.88 107 MET A CA 1
ATOM 907 C C . MET A 1 107 ? -14.302 -11.434 23.939 1.00 80.88 107 MET A C 1
ATOM 909 O O . MET A 1 107 ? -13.353 -12.120 24.321 1.00 80.88 107 MET A O 1
ATOM 913 N N . LYS A 1 108 ? -15.165 -10.870 24.799 1.00 80.44 108 LYS A N 1
ATOM 914 C CA . LYS A 1 108 ? -15.098 -11.062 26.258 1.00 80.44 108 LYS A CA 1
ATOM 915 C C . LYS A 1 108 ? -15.400 -12.503 26.664 1.00 80.44 108 LYS A C 1
ATOM 917 O O . LYS A 1 108 ? -14.698 -13.028 27.526 1.00 80.44 108 LYS A O 1
ATOM 922 N N . GLU A 1 109 ? -16.410 -13.125 26.058 1.00 84.31 109 GLU A N 1
ATOM 923 C CA . GLU A 1 109 ? -16.761 -14.533 26.296 1.00 84.31 109 GLU A CA 1
ATOM 924 C C . GLU A 1 109 ? -15.590 -15.465 25.948 1.00 84.31 109 GLU A C 1
ATOM 926 O O . GLU A 1 109 ? -15.240 -16.342 26.739 1.00 84.31 109 GLU A O 1
ATOM 931 N N . ASP A 1 110 ? -14.911 -15.194 24.830 1.00 81.00 110 ASP A N 1
ATOM 932 C CA . ASP A 1 110 ? -13.751 -15.956 24.353 1.00 81.00 110 ASP A CA 1
ATOM 933 C C . ASP A 1 110 ? -12.411 -15.523 24.994 1.00 81.00 110 ASP A C 1
ATOM 935 O O . ASP A 1 110 ? -11.359 -16.081 24.674 1.00 81.00 110 ASP A O 1
ATOM 939 N N . LYS A 1 111 ? -12.421 -14.548 25.919 1.00 85.12 111 LYS A N 1
ATOM 940 C CA . LYS A 1 111 ? -11.227 -13.983 26.589 1.00 85.12 111 LYS A CA 1
ATOM 941 C C . LYS A 1 111 ? -10.146 -13.472 25.617 1.0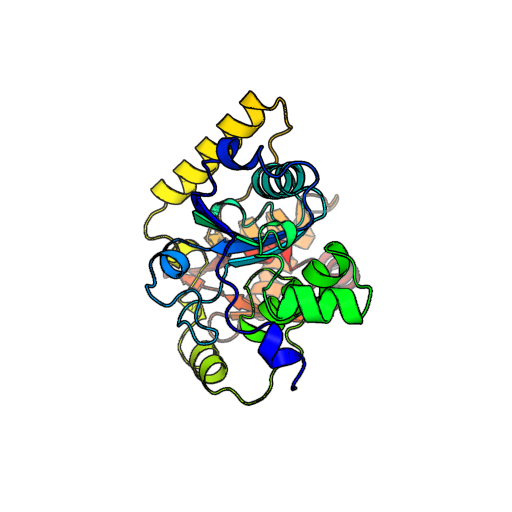0 85.12 111 LYS A C 1
ATOM 943 O O . LYS A 1 111 ? -8.953 -13.529 25.922 1.00 85.12 111 LYS A O 1
ATOM 948 N N . LEU A 1 112 ? -10.554 -12.971 24.454 1.00 82.69 112 LEU A N 1
ATOM 949 C CA . LEU A 1 112 ? -9.658 -12.431 23.431 1.00 82.69 112 LEU A CA 1
ATOM 950 C C . LEU A 1 112 ? -9.215 -11.002 23.778 1.00 82.69 112 LEU A C 1
ATOM 952 O O . LEU A 1 112 ? -9.976 -10.220 24.353 1.00 82.69 112 LEU A O 1
ATOM 956 N N . ARG A 1 113 ? -7.977 -10.652 23.413 1.00 87.00 113 ARG A N 1
ATOM 957 C CA . ARG A 1 113 ? -7.455 -9.280 23.521 1.00 87.00 113 ARG A CA 1
ATOM 958 C C . ARG A 1 113 ? -7.689 -8.503 22.222 1.00 87.00 113 ARG A C 1
ATOM 960 O O . ARG A 1 113 ? -7.931 -9.104 21.174 1.00 87.00 113 ARG A O 1
ATOM 967 N N . TYR A 1 114 ? -7.578 -7.176 22.271 1.00 86.88 114 TYR A N 1
ATOM 968 C CA . TYR A 1 114 ? -7.787 -6.318 21.098 1.00 86.88 114 TYR A CA 1
ATOM 969 C C . TYR A 1 114 ? -6.790 -6.593 19.968 1.00 86.88 114 TYR A C 1
ATOM 971 O O . TYR A 1 114 ? -7.155 -6.504 18.799 1.00 86.88 114 TYR A O 1
ATOM 979 N N . GLU A 1 115 ? -5.564 -7.004 20.291 1.00 87.62 115 GLU A N 1
ATOM 980 C CA . GLU A 1 115 ? -4.562 -7.412 19.306 1.00 87.62 115 GLU A CA 1
ATOM 981 C C . GLU A 1 115 ? -5.016 -8.655 18.539 1.00 87.62 115 GLU A C 1
ATOM 983 O O . GLU A 1 115 ? -4.902 -8.703 17.319 1.00 87.62 115 GLU A O 1
ATOM 988 N N . ASN A 1 116 ? -5.611 -9.631 19.234 1.00 86.31 116 ASN A N 1
ATOM 989 C CA . ASN A 1 116 ? -6.154 -10.824 18.583 1.00 86.31 116 ASN A CA 1
ATOM 990 C C . ASN A 1 116 ? -7.322 -10.468 17.660 1.00 86.31 116 ASN A C 1
ATOM 992 O O . ASN A 1 116 ? -7.499 -11.085 16.611 1.00 86.31 116 ASN A O 1
ATOM 996 N N . LEU A 1 117 ? -8.122 -9.472 18.041 1.00 84.31 117 LEU A N 1
ATOM 997 C CA . LEU A 1 117 ? -9.209 -8.997 17.201 1.00 84.31 117 LEU A CA 1
ATOM 998 C C . LEU A 1 117 ? -8.685 -8.261 15.961 1.00 84.31 117 LEU A C 1
ATOM 1000 O O . LEU A 1 117 ? -9.198 -8.491 14.867 1.00 84.31 117 LEU A O 1
ATOM 1004 N N . ALA A 1 118 ? -7.634 -7.453 16.107 1.00 88.44 118 ALA A N 1
ATOM 1005 C CA . ALA A 1 118 ? -6.956 -6.827 14.979 1.00 88.44 118 ALA A CA 1
ATOM 1006 C C . ALA A 1 118 ? -6.356 -7.863 14.019 1.00 88.44 118 ALA A C 1
ATOM 1008 O O . ALA A 1 118 ? -6.534 -7.728 12.811 1.00 88.44 118 ALA A O 1
ATOM 1009 N N . ASP A 1 119 ? -5.740 -8.931 14.537 1.00 84.75 119 ASP A N 1
ATOM 1010 C CA . ASP A 1 119 ? -5.245 -10.054 13.728 1.00 84.75 119 ASP A CA 1
ATOM 1011 C C . ASP A 1 119 ? -6.369 -10.690 12.897 1.00 84.75 119 ASP A C 1
ATOM 1013 O O . ASP A 1 119 ? -6.251 -10.857 11.682 1.00 84.75 119 ASP A O 1
ATOM 1017 N N . LEU A 1 120 ? -7.486 -11.031 13.545 1.00 83.88 120 LEU A N 1
ATOM 1018 C CA . LEU A 1 120 ? -8.622 -11.670 12.880 1.00 83.88 120 LEU A CA 1
ATOM 1019 C C . LEU A 1 120 ? -9.275 -10.746 11.847 1.00 83.88 120 LEU A C 1
ATOM 1021 O O . LEU A 1 120 ? -9.650 -11.202 10.765 1.00 83.88 120 LEU A O 1
ATOM 1025 N N . TYR A 1 121 ? -9.411 -9.460 12.171 1.00 86.62 121 TYR A N 1
ATOM 1026 C CA . TYR A 1 121 ? -10.068 -8.494 11.300 1.00 86.62 121 TYR A CA 1
ATOM 1027 C C . TYR A 1 121 ? -9.204 -8.104 10.096 1.00 86.62 121 TYR A C 1
ATOM 1029 O O . TYR A 1 121 ? -9.733 -7.982 8.994 1.00 86.62 121 TYR A O 1
ATOM 1037 N N . GLU A 1 122 ? -7.881 -7.993 10.264 1.00 88.25 122 GLU A N 1
ATOM 1038 C CA . GLU A 1 122 ? -6.937 -7.820 9.153 1.00 88.25 122 GLU A CA 1
ATOM 1039 C C . GLU A 1 122 ? -7.068 -8.981 8.159 1.00 88.25 122 GLU A C 1
ATOM 1041 O O . GLU A 1 122 ? -7.308 -8.759 6.971 1.00 88.25 122 GLU A O 1
ATOM 1046 N N . VAL A 1 123 ? -6.986 -10.226 8.645 1.00 81.94 123 VAL A N 1
ATOM 1047 C CA . VAL A 1 123 ? -7.119 -11.421 7.797 1.00 81.94 123 VAL A CA 1
ATOM 1048 C C . VAL A 1 123 ? -8.476 -11.442 7.099 1.00 81.94 123 VAL A C 1
ATOM 1050 O O . VAL A 1 123 ? -8.550 -11.733 5.902 1.00 81.94 123 VAL A O 1
ATOM 1053 N N . TYR A 1 124 ? -9.547 -11.110 7.819 1.00 83.38 124 TYR A N 1
ATOM 1054 C CA . TYR A 1 124 ? -10.889 -11.015 7.257 1.00 83.38 124 TYR A CA 1
ATOM 1055 C C . TYR A 1 124 ? -10.966 -9.983 6.122 1.00 83.38 124 TYR A C 1
ATOM 1057 O O . TYR A 1 124 ? -11.394 -10.332 5.020 1.00 83.38 124 TYR A O 1
ATOM 1065 N N . LEU A 1 125 ? -10.512 -8.746 6.348 1.00 84.44 125 LEU A N 1
ATOM 1066 C CA . LEU A 1 125 ? -10.542 -7.693 5.336 1.00 84.44 125 LEU A CA 1
ATOM 1067 C C . LEU A 1 125 ? -9.665 -8.036 4.130 1.00 84.44 125 LEU A C 1
ATOM 1069 O O . LEU A 1 125 ? -10.138 -7.924 3.001 1.00 84.44 125 LEU A O 1
ATOM 1073 N N . ILE A 1 126 ? -8.439 -8.526 4.335 1.00 78.69 126 ILE A N 1
ATOM 1074 C CA . ILE A 1 126 ? -7.552 -8.934 3.234 1.00 78.69 126 ILE A CA 1
ATOM 1075 C C . ILE A 1 126 ? -8.208 -10.039 2.399 1.00 78.69 126 ILE A C 1
ATOM 1077 O O . ILE A 1 126 ? -8.249 -9.945 1.173 1.00 78.69 126 ILE A O 1
ATOM 1081 N N . THR A 1 127 ? -8.786 -11.052 3.051 1.00 73.94 127 THR A N 1
ATOM 1082 C CA . THR A 1 127 ? -9.418 -12.197 2.371 1.00 73.94 127 THR A CA 1
ATOM 1083 C C . THR A 1 127 ? -10.692 -11.809 1.620 1.00 73.94 127 THR A C 1
ATOM 1085 O O . THR A 1 127 ? -11.102 -12.513 0.701 1.00 73.94 127 THR A O 1
ATOM 1088 N N . ARG A 1 128 ? -11.361 -10.718 2.007 1.00 75.56 128 ARG A N 1
ATOM 1089 C CA . ARG A 1 128 ? -12.600 -10.268 1.355 1.00 75.56 128 ARG A CA 1
ATOM 1090 C C . ARG A 1 128 ? -12.378 -9.176 0.320 1.00 75.56 128 ARG A C 1
ATOM 1092 O O . ARG A 1 128 ? -13.098 -9.149 -0.670 1.00 75.56 128 ARG A O 1
ATOM 1099 N N . ARG A 1 129 ? -11.407 -8.294 0.547 1.00 75.12 129 ARG A N 1
ATOM 1100 C CA . ARG A 1 129 ? -11.165 -7.097 -0.269 1.00 75.12 129 ARG A CA 1
ATOM 1101 C C . ARG A 1 129 ? -10.000 -7.236 -1.236 1.00 75.12 129 ARG A C 1
ATOM 1103 O O . ARG A 1 129 ? -9.946 -6.480 -2.201 1.00 75.12 129 ARG A O 1
ATOM 1110 N N . PHE A 1 130 ? -9.104 -8.194 -0.994 1.00 73.19 130 PHE A N 1
ATOM 1111 C CA . PHE A 1 130 ? -7.936 -8.487 -1.827 1.00 73.19 130 PHE A CA 1
ATOM 1112 C C . PHE A 1 130 ? -7.116 -7.233 -2.183 1.00 73.19 130 PHE A C 1
ATOM 1114 O O . PHE A 1 130 ? -6.965 -6.917 -3.367 1.00 73.19 130 PHE A O 1
ATOM 1121 N N . PRO A 1 131 ? -6.610 -6.498 -1.174 1.00 73.94 131 PRO A N 1
ATOM 1122 C CA . PRO A 1 131 ? -5.816 -5.299 -1.399 1.00 73.94 131 PRO A CA 1
ATOM 1123 C C . PRO A 1 131 ? -4.585 -5.564 -2.260 1.00 73.94 131 PRO A C 1
ATOM 1125 O O . PRO A 1 131 ? -3.979 -6.636 -2.210 1.00 73.94 131 PRO A O 1
ATOM 1128 N N . TRP A 1 132 ? -4.197 -4.555 -3.029 1.00 66.88 132 TRP A N 1
ATOM 1129 C CA . TRP A 1 132 ? -3.195 -4.694 -4.083 1.00 66.88 132 TRP A CA 1
ATOM 1130 C C . TRP A 1 132 ? -1.784 -4.992 -3.588 1.00 66.88 132 TRP A C 1
ATOM 1132 O O . TRP A 1 132 ? -1.048 -5.720 -4.258 1.00 66.88 132 TRP A O 1
ATOM 1142 N N . PHE A 1 133 ? -1.410 -4.459 -2.425 1.00 69.88 133 PHE A N 1
ATOM 1143 C CA . PHE A 1 133 ? -0.043 -4.557 -1.916 1.00 69.88 133 PHE A CA 1
ATOM 1144 C C . PHE A 1 133 ? 0.121 -5.411 -0.658 1.00 69.88 133 PHE A C 1
ATOM 1146 O O . PHE A 1 133 ? 1.207 -5.444 -0.079 1.00 69.88 133 PHE A O 1
ATOM 1153 N N . ASN A 1 134 ? -0.906 -6.146 -0.232 1.00 70.88 134 ASN A N 1
ATOM 1154 C CA . ASN A 1 134 ? -0.698 -7.187 0.769 1.00 70.88 134 ASN A CA 1
ATOM 1155 C C . ASN A 1 134 ? 0.012 -8.369 0.115 1.00 70.88 134 ASN A C 1
ATOM 1157 O O . ASN A 1 134 ? -0.562 -9.104 -0.684 1.00 70.88 134 ASN A O 1
ATOM 1161 N N . ASP A 1 135 ? 1.283 -8.539 0.473 1.00 51.06 135 ASP A N 1
ATOM 1162 C CA . ASP A 1 135 ? 2.251 -9.480 -0.106 1.00 51.06 135 ASP A CA 1
ATOM 1163 C C . ASP A 1 135 ? 1.937 -10.972 0.194 1.00 51.06 135 ASP A C 1
ATOM 1165 O O . ASP A 1 135 ? 2.780 -11.862 0.055 1.00 51.06 135 ASP A O 1
ATOM 1169 N N . THR A 1 136 ? 0.705 -11.256 0.625 1.00 39.88 136 THR A N 1
ATOM 1170 C CA . THR A 1 136 ? 0.219 -12.531 1.140 1.00 39.88 136 THR A CA 1
ATOM 1171 C C . THR A 1 136 ? -1.103 -12.929 0.469 1.00 39.88 136 THR A C 1
ATOM 1173 O O . THR A 1 136 ? -2.179 -12.459 0.814 1.00 39.88 136 THR A O 1
ATOM 1176 N N . HIS A 1 137 ? -0.995 -13.932 -0.408 1.00 34.06 137 HIS A N 1
ATOM 1177 C CA . HIS A 1 137 ? -2.054 -14.840 -0.876 1.00 34.06 137 HIS A CA 1
ATOM 1178 C C . HIS A 1 137 ? -2.967 -14.377 -2.023 1.00 34.06 137 HIS A C 1
ATOM 1180 O O . HIS A 1 137 ? -4.165 -14.155 -1.872 1.00 34.06 137 HIS A O 1
ATOM 1186 N N . ASN A 1 138 ? -2.448 -14.566 -3.238 1.00 33.00 138 ASN A N 1
ATOM 1187 C CA . ASN A 1 138 ? -3.250 -14.926 -4.413 1.00 33.00 138 ASN A CA 1
ATOM 1188 C C . ASN A 1 138 ? -3.835 -16.358 -4.363 1.00 33.00 138 ASN A C 1
ATOM 1190 O O . ASN A 1 138 ? -4.310 -16.845 -5.382 1.00 33.00 138 ASN A O 1
ATOM 1194 N N . PHE A 1 139 ? -3.825 -17.046 -3.215 1.00 29.23 139 PHE A N 1
ATOM 1195 C CA . PHE A 1 139 ? -4.215 -18.461 -3.115 1.00 29.23 139 PHE A CA 1
ATOM 1196 C C . PHE A 1 139 ? -5.666 -18.711 -2.659 1.00 29.23 139 PHE A C 1
ATOM 1198 O O . PHE A 1 139 ? -6.137 -19.839 -2.764 1.00 29.23 139 PHE A O 1
ATOM 1205 N N . TYR A 1 140 ? -6.423 -17.687 -2.244 1.00 31.81 140 TYR A N 1
ATOM 1206 C CA . TYR A 1 140 ? -7.854 -17.812 -1.902 1.00 31.81 140 TYR A CA 1
ATOM 1207 C C . TYR A 1 140 ? -8.783 -17.447 -3.073 1.00 31.81 140 TYR A C 1
ATOM 1209 O O . TYR A 1 140 ? -9.759 -16.715 -2.921 1.00 31.81 140 TYR A O 1
ATOM 1217 N N . VAL A 1 141 ? -8.489 -17.946 -4.277 1.00 34.41 141 VAL A N 1
ATOM 1218 C CA . VAL A 1 141 ? -9.338 -17.705 -5.455 1.00 34.41 141 VAL A CA 1
ATOM 1219 C C . VAL A 1 141 ? -10.489 -18.706 -5.474 1.00 34.41 141 VAL A C 1
ATOM 1221 O O . VAL A 1 141 ? -10.436 -19.734 -6.145 1.00 34.41 141 VAL A O 1
ATOM 1224 N N . THR A 1 142 ? -11.556 -18.412 -4.737 1.00 33.38 142 THR A N 1
ATOM 1225 C CA . THR A 1 142 ? -12.837 -19.107 -4.894 1.00 33.38 142 THR A CA 1
ATOM 1226 C C . THR A 1 142 ? -13.824 -18.254 -5.696 1.00 33.38 142 THR A C 1
ATOM 1228 O O . THR A 1 142 ? -14.129 -17.122 -5.345 1.00 33.38 142 THR A O 1
ATOM 1231 N N . LYS A 1 143 ? -14.314 -18.838 -6.799 1.00 34.44 143 LYS A N 1
ATOM 1232 C CA . LYS A 1 143 ? -15.623 -18.685 -7.481 1.00 34.44 143 LYS A CA 1
ATOM 1233 C C . LYS A 1 143 ? -16.252 -17.310 -7.801 1.00 34.44 143 LYS A C 1
ATOM 1235 O O . LYS A 1 143 ? -17.266 -17.317 -8.497 1.00 34.44 143 LYS A O 1
ATOM 1240 N N . TYR A 1 144 ? -15.722 -16.159 -7.395 1.00 41.03 144 TYR A N 1
ATOM 1241 C CA . TYR A 1 144 ? -16.385 -14.873 -7.666 1.00 41.03 144 TYR A CA 1
ATOM 1242 C C . TYR A 1 144 ? -15.989 -14.272 -9.030 1.00 41.03 144 TYR A C 1
ATOM 1244 O O . TYR A 1 144 ? -14.825 -13.961 -9.289 1.00 41.03 144 TYR A O 1
ATOM 1252 N N . LYS A 1 145 ? -16.999 -14.116 -9.905 1.00 37.66 145 LYS A N 1
ATOM 1253 C CA . LYS A 1 145 ? -16.937 -13.595 -11.290 1.00 37.66 145 LYS A CA 1
ATOM 1254 C C . LYS A 1 145 ? -16.201 -12.261 -11.439 1.00 37.66 145 LYS A C 1
ATOM 1256 O O . LYS A 1 145 ? -15.633 -12.014 -12.499 1.00 37.66 145 LYS A O 1
ATOM 1261 N N . THR A 1 146 ? -16.180 -11.433 -10.399 1.00 39.34 146 THR A N 1
ATOM 1262 C CA . THR A 1 146 ? -15.591 -10.092 -10.424 1.00 39.34 146 THR A CA 1
ATOM 1263 C C . THR A 1 146 ? -14.115 -10.149 -10.813 1.00 39.34 146 THR A C 1
ATOM 1265 O O . THR A 1 146 ? -13.687 -9.433 -11.708 1.00 39.34 146 THR A O 1
ATOM 1268 N N . ARG A 1 147 ? -13.345 -11.104 -10.272 1.00 39.50 147 ARG A N 1
ATOM 1269 C CA . ARG A 1 147 ? -11.913 -11.234 -10.584 1.00 39.50 147 ARG A CA 1
ATOM 1270 C C . ARG A 1 147 ? -11.634 -11.780 -11.988 1.00 39.50 147 ARG A C 1
ATOM 1272 O O . ARG A 1 147 ? -10.654 -11.381 -12.604 1.00 39.50 147 ARG A O 1
ATOM 1279 N N . LEU A 1 148 ? -12.501 -12.654 -12.510 1.00 40.00 148 LEU A N 1
ATOM 1280 C CA . LEU A 1 148 ? -12.426 -13.102 -13.906 1.00 40.00 148 LEU A CA 1
ATOM 1281 C C . LEU A 1 148 ? -12.667 -11.933 -14.861 1.00 40.00 148 LEU A C 1
ATOM 1283 O O . LEU A 1 148 ? -11.908 -11.815 -15.808 1.00 40.00 148 LEU A O 1
ATOM 1287 N N . MET A 1 149 ? -13.617 -11.038 -14.560 1.00 37.47 149 MET A N 1
ATOM 1288 C CA . MET A 1 149 ? -13.813 -9.792 -15.314 1.00 37.47 149 MET A CA 1
ATOM 1289 C C . MET A 1 149 ? -12.612 -8.836 -15.219 1.00 37.47 149 MET A C 1
ATOM 1291 O O . MET A 1 149 ? -12.229 -8.257 -16.232 1.00 37.47 149 MET A O 1
ATOM 1295 N N . TYR A 1 150 ? -11.968 -8.708 -14.050 1.00 41.62 150 TYR A N 1
ATOM 1296 C CA . TYR A 1 150 ? -10.765 -7.869 -13.891 1.00 41.62 150 TYR A CA 1
ATOM 1297 C C . TYR A 1 150 ? -9.524 -8.429 -14.600 1.00 41.62 150 TYR A C 1
ATOM 1299 O O . TYR A 1 150 ? -8.722 -7.663 -15.123 1.00 41.62 150 TYR A O 1
ATOM 1307 N N . PHE A 1 151 ? -9.350 -9.752 -14.645 1.00 40.75 151 PHE A N 1
ATOM 1308 C CA . PHE A 1 151 ? -8.256 -10.375 -15.398 1.00 40.75 151 PHE A CA 1
ATOM 1309 C C . PHE A 1 151 ? -8.555 -10.507 -16.899 1.00 40.75 151 PHE A C 1
ATOM 1311 O O . PHE A 1 151 ? -7.613 -10.589 -17.685 1.00 40.75 151 PHE A O 1
ATOM 1318 N N . SER A 1 152 ? -9.831 -10.545 -17.303 1.00 41.75 152 SER A N 1
ATOM 1319 C CA . SER A 1 152 ? -10.234 -10.720 -18.704 1.00 41.75 152 SER A CA 1
ATOM 1320 C C . SER A 1 152 ? -10.339 -9.418 -19.495 1.00 41.75 152 SER A C 1
ATOM 1322 O O . SER A 1 152 ? -10.265 -9.480 -20.717 1.00 41.75 152 SER A O 1
ATOM 1324 N N . ASN A 1 153 ? -10.502 -8.265 -18.834 1.00 35.31 153 ASN A N 1
ATOM 1325 C CA . ASN A 1 153 ? -10.688 -6.970 -19.495 1.00 35.31 153 ASN A CA 1
ATOM 1326 C C . ASN A 1 153 ? -9.474 -6.051 -19.279 1.00 35.31 153 ASN A C 1
ATOM 1328 O O . ASN A 1 153 ? -9.463 -5.223 -18.374 1.00 35.31 153 ASN A O 1
ATOM 1332 N N . ASP A 1 154 ? -8.454 -6.197 -20.126 1.00 39.69 154 ASP A N 1
ATOM 1333 C CA . ASP A 1 154 ? -7.475 -5.143 -20.438 1.00 39.69 154 ASP A CA 1
ATOM 1334 C C . ASP A 1 154 ? -6.744 -4.453 -19.266 1.00 39.69 154 ASP A C 1
ATOM 1336 O O . ASP A 1 154 ? -6.297 -3.314 -19.378 1.00 39.69 154 ASP A O 1
ATOM 1340 N N . TYR A 1 155 ? -6.509 -5.148 -18.150 1.00 40.22 155 TYR A N 1
ATOM 1341 C CA . TYR A 1 155 ? -5.791 -4.590 -16.991 1.00 40.22 155 TYR A CA 1
ATOM 1342 C C . TYR A 1 155 ? -4.324 -4.199 -17.274 1.00 40.22 155 TYR A C 1
ATOM 1344 O O . TYR A 1 155 ? -3.729 -3.409 -16.545 1.00 40.22 155 TYR A O 1
ATOM 1352 N N . HIS A 1 156 ? -3.730 -4.661 -18.380 1.00 39.06 156 HIS A N 1
ATOM 1353 C CA . HIS A 1 156 ? -2.445 -4.130 -18.856 1.00 39.06 156 HIS A CA 1
ATOM 1354 C C . HIS A 1 156 ? -2.508 -2.618 -19.178 1.00 39.06 156 HIS A C 1
ATOM 1356 O O . HIS A 1 156 ? -1.464 -1.961 -19.191 1.00 39.06 156 HIS A O 1
ATOM 1362 N N . ASN A 1 157 ? -3.717 -2.062 -19.348 1.00 37.94 157 ASN A N 1
ATOM 1363 C CA . ASN A 1 157 ? -4.009 -0.636 -19.496 1.00 37.94 157 ASN A CA 1
ATOM 1364 C C . ASN A 1 157 ? -4.306 0.088 -18.165 1.00 37.94 157 ASN A C 1
ATOM 1366 O O . ASN A 1 157 ? -4.631 1.269 -18.193 1.00 37.94 157 ASN A O 1
ATOM 1370 N N . LEU A 1 158 ? -4.175 -0.553 -16.998 1.00 42.59 158 LEU A N 1
ATOM 1371 C CA . LEU A 1 158 ? -4.344 0.062 -15.670 1.00 42.59 158 LEU A CA 1
ATOM 1372 C C . LEU A 1 158 ? -3.026 0.014 -14.883 1.00 42.59 158 LEU A C 1
ATOM 1374 O O . LEU A 1 158 ? -2.910 -0.632 -13.845 1.00 42.59 158 LEU A O 1
ATOM 1378 N N . ARG A 1 159 ? -2.003 0.710 -15.392 1.00 49.75 159 ARG A N 1
ATOM 1379 C CA . ARG A 1 159 ? -0.776 1.003 -14.626 1.00 49.75 159 ARG A CA 1
ATOM 1380 C C . ARG A 1 159 ? -1.122 1.709 -13.308 1.00 49.75 159 ARG A C 1
ATOM 1382 O O . ARG A 1 159 ? -2.140 2.397 -13.263 1.00 49.75 159 ARG A O 1
ATOM 1389 N N . ARG A 1 160 ? -0.250 1.677 -12.286 1.00 53.28 160 ARG A N 1
ATOM 1390 C CA . ARG A 1 160 ? -0.484 2.453 -11.042 1.00 53.28 160 ARG A CA 1
ATOM 1391 C C . ARG A 1 160 ? -0.549 3.957 -11.324 1.00 53.28 160 ARG A C 1
ATOM 1393 O O . ARG A 1 160 ? -1.249 4.697 -10.646 1.00 53.28 160 ARG A O 1
ATOM 1400 N N . SER A 1 161 ? 0.100 4.400 -12.406 1.00 45.69 161 SER A N 1
ATOM 1401 C CA . SER A 1 161 ? -0.022 5.759 -12.950 1.00 45.69 161 SER A CA 1
ATOM 1402 C C . SER A 1 161 ? -1.411 6.121 -13.494 1.00 45.69 161 SER A C 1
ATOM 1404 O O . SER A 1 161 ? -1.656 7.296 -13.701 1.00 45.69 161 SER A O 1
ATOM 1406 N N . ASN A 1 162 ? -2.302 5.155 -13.746 1.00 50.66 162 ASN A N 1
ATOM 1407 C CA . ASN A 1 162 ? -3.681 5.392 -14.206 1.00 50.66 162 ASN A CA 1
ATOM 1408 C C . ASN A 1 162 ? -4.687 5.410 -13.038 1.00 50.66 162 ASN A C 1
ATOM 1410 O O . ASN A 1 162 ? -5.879 5.677 -13.231 1.00 50.66 162 ASN A O 1
ATOM 1414 N N . TRP A 1 163 ? -4.225 5.105 -11.821 1.00 50.09 163 TRP A N 1
ATOM 1415 C CA . TRP A 1 163 ? -5.003 5.270 -10.590 1.00 50.09 163 TRP A CA 1
ATOM 1416 C C . TRP A 1 163 ? -5.026 6.731 -10.140 1.00 50.09 163 TRP A C 1
ATOM 1418 O O . TRP A 1 163 ? -5.968 7.144 -9.477 1.00 50.09 163 TRP A O 1
ATOM 1428 N N . PHE A 1 164 ? -4.048 7.522 -10.591 1.00 47.75 164 PHE A N 1
ATOM 1429 C CA . PHE A 1 164 ? -4.007 8.969 -10.425 1.00 47.75 164 PHE A CA 1
ATOM 1430 C C . PHE A 1 164 ? -4.182 9.661 -11.772 1.00 47.75 164 PHE A C 1
ATOM 1432 O O . PHE A 1 164 ? -3.536 9.314 -12.754 1.00 47.75 164 PHE A O 1
ATOM 1439 N N . GLU A 1 165 ? -5.047 10.668 -11.815 1.00 50.59 165 GLU A N 1
ATOM 1440 C CA . GLU A 1 165 ? -5.359 11.395 -13.049 1.00 50.59 165 GLU A CA 1
ATOM 1441 C C . GLU A 1 165 ? -4.239 12.356 -13.499 1.00 50.59 165 GLU A C 1
ATOM 1443 O O . GLU A 1 165 ? -4.288 12.858 -14.620 1.00 50.59 165 GLU A O 1
ATOM 1448 N N . SER A 1 166 ? -3.209 12.620 -12.672 1.00 58.69 166 SER A N 1
ATOM 1449 C CA . SER A 1 166 ? -2.096 13.504 -13.056 1.00 58.69 166 SER A CA 1
ATOM 1450 C C . SER A 1 166 ? -0.769 13.256 -12.320 1.00 58.69 166 SER A C 1
ATOM 1452 O O . SER A 1 166 ? -0.734 12.968 -11.122 1.00 58.69 166 SER A O 1
ATOM 1454 N N . GLU A 1 167 ? 0.352 13.457 -13.027 1.00 61.97 167 GLU A N 1
ATOM 1455 C CA . GLU A 1 167 ? 1.714 13.458 -12.457 1.00 61.97 167 GLU A CA 1
ATOM 1456 C C . GLU A 1 167 ? 1.876 14.490 -11.325 1.00 61.97 167 GLU A C 1
ATOM 1458 O O . GLU A 1 167 ? 2.600 14.244 -10.361 1.00 61.97 167 GLU A O 1
ATOM 1463 N N . ALA A 1 168 ? 1.137 15.603 -11.389 1.00 65.88 168 ALA A N 1
ATOM 1464 C CA . ALA A 1 168 ? 1.151 16.658 -10.377 1.00 65.88 168 ALA A CA 1
ATOM 1465 C C . ALA A 1 168 ? 0.685 16.173 -8.990 1.00 65.88 168 ALA A C 1
ATOM 1467 O O . ALA A 1 168 ? 1.226 16.604 -7.970 1.00 65.88 168 ALA A O 1
ATOM 1468 N N . LYS A 1 169 ? -0.292 15.254 -8.930 1.00 65.94 169 LYS A N 1
ATOM 1469 C CA . LYS A 1 169 ? -0.754 14.665 -7.659 1.00 65.94 169 LYS A CA 1
ATOM 1470 C C . LYS A 1 169 ? 0.307 13.751 -7.041 1.00 65.94 169 LYS A C 1
ATOM 1472 O O . LYS A 1 169 ? 0.507 13.777 -5.829 1.00 65.94 169 LYS A O 1
ATOM 1477 N N . ILE A 1 170 ? 1.035 13.001 -7.868 1.00 65.81 170 ILE A N 1
ATOM 1478 C CA . ILE A 1 170 ? 2.149 12.164 -7.406 1.00 65.81 170 ILE A CA 1
ATOM 1479 C C . ILE A 1 170 ? 3.267 13.050 -6.833 1.00 65.81 170 ILE A C 1
ATOM 1481 O O . ILE A 1 170 ? 3.766 12.790 -5.739 1.00 65.81 170 ILE A O 1
ATOM 1485 N N . GLU A 1 171 ? 3.619 14.136 -7.528 1.00 71.69 171 GLU A N 1
ATOM 1486 C CA . GLU A 1 171 ? 4.610 15.114 -7.059 1.00 71.69 171 GLU A CA 1
ATOM 1487 C C . GLU A 1 171 ? 4.197 15.774 -5.732 1.00 71.69 171 GLU A C 1
ATOM 1489 O O . GLU A 1 171 ? 5.033 16.005 -4.857 1.00 71.69 171 GLU A O 1
ATOM 1494 N N . TYR A 1 172 ? 2.902 16.040 -5.540 1.00 76.44 172 TYR A N 1
ATOM 1495 C CA . TYR A 1 172 ? 2.383 16.513 -4.259 1.00 76.44 172 TYR A CA 1
ATOM 1496 C C . TYR A 1 172 ? 2.626 15.502 -3.129 1.00 76.44 172 TYR A C 1
ATOM 1498 O O . TYR A 1 172 ? 3.106 15.899 -2.067 1.00 76.44 172 TYR A O 1
ATOM 1506 N N . GLY A 1 173 ? 2.369 14.209 -3.363 1.00 75.06 173 GLY A N 1
ATOM 1507 C CA . GLY A 1 173 ? 2.671 13.145 -2.400 1.00 75.06 173 GLY A CA 1
ATOM 1508 C C . GLY A 1 173 ? 4.151 13.122 -2.004 1.00 75.06 173 GLY A C 1
ATOM 1509 O O . GLY A 1 173 ? 4.471 13.125 -0.817 1.00 75.06 173 GLY A O 1
ATOM 1510 N N . PHE A 1 174 ? 5.061 13.223 -2.980 1.00 75.31 174 PHE A N 1
ATOM 1511 C CA . PHE A 1 174 ? 6.501 13.351 -2.715 1.00 75.31 174 PHE A CA 1
ATOM 1512 C C . PHE A 1 174 ? 6.83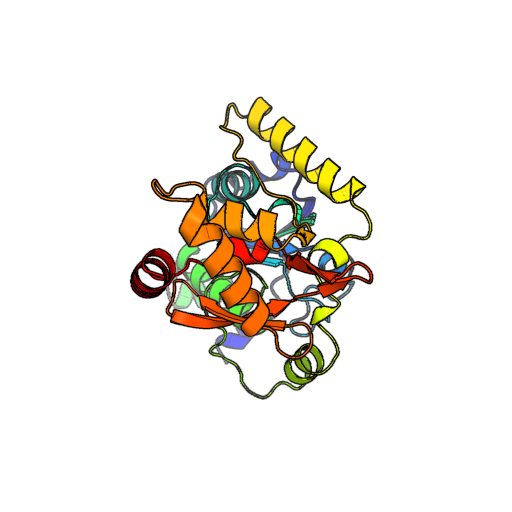3 14.546 -1.811 1.00 75.31 174 PHE A C 1
ATOM 1514 O O . PHE A 1 174 ? 7.525 14.384 -0.806 1.00 75.31 174 PHE A O 1
ATOM 1521 N N . LYS A 1 175 ? 6.280 15.729 -2.111 1.00 81.94 175 LYS A N 1
ATOM 1522 C CA . LYS A 1 175 ? 6.482 16.940 -1.296 1.00 81.94 175 LYS A CA 1
ATOM 1523 C C . LYS A 1 175 ? 5.977 16.769 0.138 1.00 81.94 175 LYS A C 1
ATOM 1525 O O . LYS A 1 175 ? 6.605 17.280 1.065 1.00 81.94 175 LYS A O 1
ATOM 1530 N N . GLN A 1 176 ? 4.861 16.062 0.345 1.00 83.44 176 GLN A N 1
ATOM 1531 C CA . GLN A 1 176 ? 4.353 15.788 1.694 1.00 83.44 176 GLN A CA 1
ATOM 1532 C C . GLN A 1 176 ? 5.267 14.838 2.471 1.00 83.44 176 GLN A C 1
ATOM 1534 O O . GLN A 1 176 ? 5.530 15.085 3.648 1.00 83.44 176 GLN A O 1
ATOM 1539 N N . ILE A 1 177 ? 5.801 13.801 1.820 1.00 78.19 177 ILE A N 1
ATOM 1540 C CA . ILE A 1 177 ? 6.740 12.860 2.445 1.00 78.19 177 ILE A CA 1
ATOM 1541 C C . ILE A 1 177 ? 8.026 13.577 2.862 1.00 78.19 177 ILE A C 1
ATOM 1543 O O . ILE A 1 177 ? 8.453 13.445 4.009 1.00 78.19 177 ILE A O 1
ATOM 1547 N N . GLU A 1 178 ? 8.604 14.395 1.978 1.00 82.12 178 GLU A N 1
ATOM 1548 C CA . GLU A 1 178 ? 9.791 15.203 2.288 1.00 82.12 178 GLU A CA 1
ATOM 1549 C C . GLU A 1 178 ? 9.539 16.171 3.449 1.00 82.12 178 GLU A C 1
ATOM 1551 O O . GLU A 1 178 ? 10.351 16.269 4.374 1.00 82.12 178 GLU A O 1
ATOM 1556 N N . LYS A 1 179 ? 8.395 16.867 3.429 1.00 86.44 179 LYS A N 1
ATOM 1557 C CA . LYS A 1 179 ? 7.993 17.784 4.500 1.00 86.44 179 LYS A CA 1
ATOM 1558 C C . LYS A 1 179 ? 7.883 17.056 5.839 1.00 86.44 179 LYS A C 1
ATOM 1560 O O . LYS A 1 179 ? 8.476 17.502 6.818 1.00 86.44 179 LYS A O 1
ATOM 1565 N N . MET A 1 180 ? 7.156 15.942 5.882 1.00 82.81 180 MET A N 1
ATOM 1566 C CA . MET A 1 180 ? 6.955 15.161 7.101 1.00 82.81 180 MET A CA 1
ATOM 1567 C C . MET A 1 180 ? 8.274 14.579 7.622 1.00 82.81 180 MET A C 1
ATOM 1569 O O . MET A 1 180 ? 8.556 14.686 8.813 1.00 82.81 180 MET A O 1
ATOM 1573 N N . ALA A 1 181 ? 9.108 14.009 6.750 1.00 81.69 181 ALA A N 1
ATOM 1574 C CA . ALA A 1 181 ? 10.407 13.473 7.145 1.00 81.69 181 ALA A CA 1
ATOM 1575 C C . ALA A 1 181 ? 11.307 14.561 7.749 1.00 81.69 181 ALA A C 1
ATOM 1577 O O . ALA A 1 181 ? 11.944 14.330 8.775 1.00 81.69 181 ALA A O 1
ATOM 1578 N N . LYS A 1 182 ? 11.295 15.775 7.180 1.00 86.00 182 LYS A N 1
ATOM 1579 C CA . LYS A 1 182 ? 12.007 16.929 7.742 1.00 86.00 182 LYS A CA 1
ATOM 1580 C C . LYS A 1 182 ? 11.453 17.349 9.105 1.00 86.00 182 LYS A C 1
ATOM 1582 O O . LYS A 1 182 ? 12.239 17.573 10.021 1.00 86.00 182 LYS A O 1
ATOM 1587 N N . GLU A 1 183 ? 10.131 17.456 9.251 1.00 88.06 183 GLU A N 1
ATOM 1588 C CA . GLU A 1 183 ? 9.489 17.813 10.528 1.00 88.06 183 GLU A CA 1
ATOM 1589 C C . GLU A 1 183 ? 9.800 16.797 11.636 1.00 88.06 183 GLU A C 1
ATOM 1591 O O . GLU A 1 183 ? 10.014 17.183 12.783 1.00 88.06 183 GLU A O 1
ATOM 1596 N N . LEU A 1 184 ? 9.866 15.510 11.291 1.00 83.62 184 LEU A N 1
ATOM 1597 C CA . LEU A 1 184 ? 10.092 14.416 12.236 1.00 83.62 184 LEU A CA 1
ATOM 1598 C C . LEU A 1 184 ? 11.567 14.007 12.372 1.00 83.62 184 LEU A C 1
ATOM 1600 O O . LEU A 1 184 ? 11.871 13.077 13.114 1.00 83.62 184 LEU A O 1
ATOM 1604 N N . SER A 1 185 ? 12.488 14.692 11.685 1.00 86.25 185 SER A N 1
ATOM 1605 C CA . SER A 1 185 ? 13.920 14.349 11.652 1.00 86.25 185 SER A CA 1
ATOM 1606 C C . SER A 1 185 ? 14.191 12.892 11.235 1.00 86.25 185 SER A C 1
ATOM 1608 O O . SER A 1 185 ? 15.056 12.218 11.795 1.00 86.25 185 SER A O 1
ATOM 1610 N N . LEU A 1 186 ? 13.439 12.401 10.248 1.00 80.19 186 LEU A N 1
ATOM 1611 C CA . LEU A 1 186 ? 13.541 11.047 9.703 1.00 80.19 186 LEU A CA 1
ATOM 1612 C C . LEU A 1 186 ? 14.364 11.032 8.404 1.00 80.19 186 LEU A C 1
ATOM 1614 O O . LEU A 1 186 ? 14.350 12.010 7.652 1.00 80.19 186 LEU A O 1
ATOM 1618 N N . PRO A 1 187 ? 15.061 9.924 8.094 1.00 67.56 187 PRO A N 1
ATOM 1619 C CA . PRO A 1 187 ? 15.687 9.757 6.790 1.00 67.56 187 PRO A CA 1
ATOM 1620 C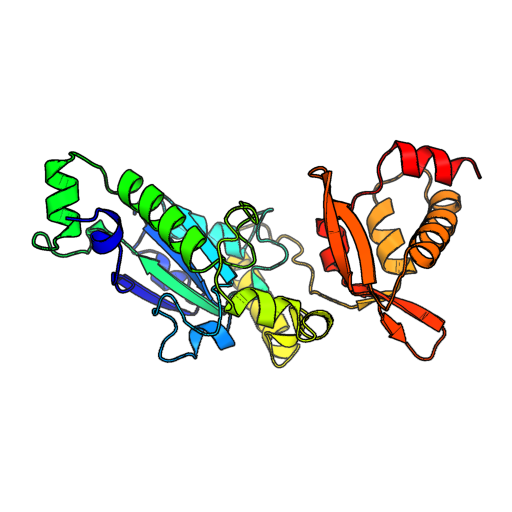 C . PRO A 1 187 ? 14.615 9.677 5.692 1.00 67.56 187 PRO A C 1
ATOM 1622 O O . PRO A 1 187 ? 13.639 8.944 5.827 1.00 67.56 187 PRO A O 1
ATOM 1625 N N . VAL A 1 188 ? 14.814 10.404 4.590 1.00 61.81 188 VAL A N 1
ATOM 1626 C CA . VAL A 1 188 ? 13.992 10.266 3.378 1.00 61.81 188 VAL A CA 1
ATOM 1627 C C . VAL A 1 188 ? 14.581 9.137 2.536 1.00 61.81 188 VAL A C 1
ATOM 1629 O O . VAL A 1 188 ? 15.704 9.261 2.043 1.00 61.81 188 VAL A O 1
ATOM 1632 N N . GLN A 1 189 ? 13.851 8.035 2.359 1.00 59.59 189 GLN A N 1
ATOM 1633 C CA . GLN A 1 189 ? 14.200 7.052 1.329 1.00 59.59 189 GLN A CA 1
ATOM 1634 C C . GLN A 1 189 ? 13.776 7.547 -0.061 1.00 59.59 189 GLN A C 1
ATOM 1636 O O . GLN A 1 189 ? 12.815 8.300 -0.221 1.00 59.59 189 GLN A O 1
ATOM 1641 N N . THR A 1 190 ? 14.514 7.122 -1.090 1.00 54.72 190 THR A N 1
ATOM 1642 C CA . THR A 1 190 ? 14.223 7.450 -2.490 1.00 54.72 190 THR A CA 1
ATOM 1643 C C . THR A 1 190 ? 13.011 6.654 -2.970 1.00 54.72 190 THR A C 1
ATOM 1645 O O . THR A 1 190 ? 13.155 5.584 -3.555 1.00 54.72 190 THR A O 1
ATOM 1648 N N . ILE A 1 191 ? 11.810 7.179 -2.743 1.00 52.19 191 ILE A N 1
ATOM 1649 C CA . ILE A 1 191 ? 10.592 6.619 -3.331 1.00 52.19 191 ILE A CA 1
ATOM 1650 C C . ILE A 1 191 ? 10.696 6.769 -4.856 1.00 52.19 191 ILE A C 1
ATOM 1652 O O . ILE A 1 191 ? 10.981 7.849 -5.375 1.00 52.19 191 ILE A O 1
ATOM 1656 N N . THR A 1 192 ? 10.529 5.678 -5.602 1.00 53.12 192 THR A N 1
ATOM 1657 C CA . THR A 1 192 ? 10.646 5.719 -7.065 1.00 53.12 192 THR A CA 1
ATOM 1658 C C . THR A 1 192 ? 9.271 5.865 -7.706 1.00 53.12 192 THR A C 1
ATOM 1660 O O . THR A 1 192 ? 8.393 5.024 -7.533 1.00 53.12 192 THR A O 1
ATOM 1663 N N . GLN A 1 193 ? 9.064 6.944 -8.470 1.00 54.72 193 GLN A N 1
ATOM 1664 C CA . GLN A 1 193 ? 7.843 7.104 -9.260 1.00 54.72 193 GLN A CA 1
ATOM 1665 C C . GLN A 1 193 ? 7.745 5.973 -10.292 1.00 54.72 193 GLN A C 1
ATOM 1667 O O . GLN A 1 193 ? 8.730 5.650 -10.971 1.00 54.72 193 GLN A O 1
ATOM 1672 N N . GLU A 1 194 ? 6.554 5.382 -10.448 1.00 58.47 194 GLU A N 1
ATOM 1673 C CA . GLU A 1 194 ? 6.335 4.454 -11.552 1.00 58.47 194 GLU A CA 1
ATOM 1674 C C . GLU A 1 194 ? 6.465 5.199 -12.882 1.00 58.47 194 GLU A C 1
ATOM 1676 O O . GLU A 1 194 ? 5.671 6.079 -13.205 1.00 58.47 194 GLU A O 1
ATOM 1681 N N . ARG A 1 195 ? 7.459 4.818 -13.680 1.00 63.16 195 ARG A N 1
ATOM 1682 C CA . ARG A 1 195 ? 7.698 5.374 -15.011 1.00 63.16 195 ARG A CA 1
ATOM 1683 C C . ARG A 1 195 ? 7.916 4.259 -16.013 1.00 63.16 195 ARG A C 1
ATOM 1685 O O . ARG A 1 195 ? 8.250 3.134 -15.647 1.00 63.16 195 ARG A O 1
ATOM 1692 N N . TRP A 1 196 ? 7.665 4.551 -17.282 1.00 68.75 196 TRP A N 1
ATOM 1693 C CA . TRP A 1 196 ? 8.114 3.674 -18.358 1.00 68.75 196 TRP A CA 1
ATOM 1694 C C . TRP A 1 196 ? 9.624 3.857 -18.502 1.00 68.75 196 TRP A C 1
ATOM 1696 O O . TRP A 1 196 ? 10.084 4.914 -18.927 1.00 68.75 196 TRP A O 1
ATOM 1706 N N . LEU A 1 197 ? 10.393 2.846 -18.118 1.00 73.44 197 LEU A N 1
ATOM 1707 C CA . LEU A 1 197 ? 11.827 2.791 -18.372 1.00 73.44 197 LEU A CA 1
ATOM 1708 C C . LEU A 1 197 ? 12.043 2.274 -19.781 1.00 73.44 197 LEU A C 1
ATOM 1710 O O . LEU A 1 197 ? 11.362 1.329 -20.183 1.00 73.44 197 LEU A O 1
ATOM 1714 N N . ARG A 1 198 ? 13.013 2.829 -20.512 1.00 83.25 198 ARG A N 1
ATOM 1715 C CA . ARG A 1 198 ? 13.538 2.089 -21.660 1.00 83.25 198 ARG A CA 1
ATOM 1716 C C . ARG A 1 198 ? 14.120 0.776 -21.139 1.00 83.25 198 ARG A C 1
ATOM 1718 O O . ARG A 1 198 ? 14.604 0.714 -20.007 1.00 83.25 198 ARG A O 1
ATOM 1725 N N . LEU A 1 199 ? 14.054 -0.284 -21.933 1.00 85.12 199 LEU A N 1
ATOM 1726 C CA . LEU A 1 199 ? 14.580 -1.593 -21.549 1.00 85.12 199 LEU A CA 1
ATOM 1727 C C . LEU A 1 199 ? 16.052 -1.500 -21.114 1.00 85.12 199 LEU A C 1
ATOM 1729 O O . LEU A 1 199 ? 16.470 -2.173 -20.176 1.00 85.12 199 LEU A O 1
ATOM 1733 N N . GLU A 1 200 ? 16.811 -0.631 -21.765 1.00 88.00 200 GLU A N 1
ATOM 1734 C CA . GLU A 1 200 ? 18.175 -0.261 -21.419 1.00 88.00 200 GLU A CA 1
ATOM 1735 C C . GLU A 1 200 ? 18.278 0.260 -19.977 1.00 88.00 200 GLU A C 1
ATOM 1737 O O . GLU A 1 200 ? 19.029 -0.302 -19.182 1.00 88.00 200 GLU A O 1
ATOM 1742 N N . ASP A 1 201 ? 17.465 1.258 -19.617 1.00 84.19 201 ASP A N 1
ATOM 1743 C CA . ASP A 1 201 ? 17.436 1.857 -18.275 1.00 84.19 201 ASP A CA 1
ATOM 1744 C C . ASP A 1 201 ? 16.989 0.840 -17.211 1.00 84.19 201 ASP A C 1
ATOM 1746 O O . ASP A 1 201 ? 17.486 0.825 -16.083 1.00 84.19 201 ASP A O 1
ATOM 1750 N N . PHE A 1 202 ? 16.050 -0.037 -17.573 1.00 83.94 202 PHE A N 1
ATOM 1751 C CA . PHE A 1 202 ? 15.602 -1.133 -16.719 1.00 83.94 202 PHE A CA 1
ATOM 1752 C C . PHE A 1 202 ? 16.737 -2.124 -16.442 1.00 83.94 202 PHE A C 1
ATOM 1754 O O . PHE A 1 202 ? 17.002 -2.461 -15.287 1.00 83.94 202 PHE A O 1
ATOM 1761 N N . VAL A 1 203 ? 17.448 -2.563 -17.483 1.00 87.62 203 VAL A N 1
ATOM 1762 C CA . VAL A 1 203 ? 18.606 -3.452 -17.334 1.00 87.62 203 VAL A CA 1
ATOM 1763 C C . VAL A 1 203 ? 19.705 -2.789 -16.510 1.00 87.62 203 VAL A C 1
ATOM 1765 O O . VAL A 1 203 ? 20.253 -3.440 -15.617 1.00 87.62 203 VAL A O 1
ATOM 1768 N N . ASP A 1 204 ? 19.987 -1.508 -16.747 1.00 85.62 204 ASP A N 1
ATOM 1769 C CA . ASP A 1 204 ? 20.955 -0.739 -15.964 1.00 85.62 204 ASP A CA 1
ATOM 1770 C C . ASP A 1 204 ? 20.577 -0.702 -14.478 1.00 85.62 204 ASP A C 1
ATOM 1772 O O . ASP A 1 204 ? 21.437 -0.913 -13.618 1.00 85.62 204 ASP A O 1
ATOM 1776 N N . GLY A 1 205 ? 19.284 -0.560 -14.169 1.00 81.19 205 GLY A N 1
ATOM 1777 C CA . GLY A 1 205 ? 18.747 -0.716 -12.818 1.00 81.19 205 GLY A CA 1
ATOM 1778 C C . GLY A 1 205 ? 19.058 -2.088 -12.207 1.00 81.19 205 GLY A C 1
ATOM 1779 O O . GLY A 1 205 ? 19.634 -2.160 -11.116 1.00 81.19 205 GLY A O 1
ATOM 1780 N N . LEU A 1 206 ? 18.762 -3.178 -12.929 1.00 82.06 206 LEU A N 1
ATOM 1781 C CA . LEU A 1 206 ? 18.965 -4.562 -12.464 1.00 82.06 206 LEU A CA 1
ATOM 1782 C C . LEU A 1 206 ? 20.430 -4.904 -12.157 1.00 82.06 206 LEU A C 1
ATOM 1784 O O . LEU A 1 206 ? 20.713 -5.706 -11.260 1.00 82.06 206 LEU A O 1
ATOM 1788 N N . ILE A 1 207 ? 21.368 -4.343 -12.923 1.00 83.69 207 ILE A N 1
ATOM 1789 C CA . ILE A 1 207 ? 22.801 -4.659 -12.820 1.00 83.69 207 ILE A CA 1
ATOM 1790 C C . ILE A 1 207 ? 23.614 -3.556 -12.134 1.00 83.69 207 ILE A C 1
ATOM 1792 O O . ILE A 1 207 ? 24.828 -3.704 -11.977 1.00 83.69 207 ILE A O 1
ATOM 1796 N N . SER A 1 208 ? 22.968 -2.474 -11.693 1.00 80.25 208 SER A N 1
ATOM 1797 C CA . SER A 1 208 ? 23.592 -1.280 -11.101 1.00 80.25 208 SER A CA 1
ATOM 1798 C C . SER A 1 208 ? 24.618 -1.594 -10.003 1.00 80.25 208 SER A C 1
ATOM 1800 O O . SER A 1 208 ? 25.664 -0.945 -9.932 1.00 80.25 208 SER A O 1
ATOM 1802 N N . ARG A 1 209 ? 24.377 -2.641 -9.205 1.00 74.44 209 ARG A N 1
ATOM 1803 C CA . ARG A 1 209 ? 25.236 -3.084 -8.090 1.00 74.44 209 ARG A CA 1
ATOM 1804 C C . ARG A 1 209 ? 26.300 -4.134 -8.467 1.00 74.44 209 ARG A C 1
ATOM 1806 O O . ARG A 1 209 ? 26.986 -4.643 -7.584 1.00 74.44 209 ARG A O 1
ATOM 1813 N N . ARG A 1 210 ? 26.448 -4.506 -9.746 1.00 74.12 210 ARG A N 1
ATOM 1814 C CA . ARG A 1 210 ? 27.360 -5.582 -10.198 1.00 74.12 210 ARG A CA 1
ATOM 1815 C C . ARG A 1 210 ? 28.692 -5.044 -10.724 1.00 74.12 210 ARG A C 1
ATOM 1817 O O . ARG A 1 210 ? 28.740 -3.968 -11.307 1.00 74.12 210 ARG A O 1
ATOM 1824 N N . LYS A 1 211 ? 29.773 -5.817 -10.540 1.00 69.38 211 LYS A N 1
ATOM 1825 C CA . LYS A 1 211 ? 31.143 -5.436 -10.946 1.00 69.38 211 LYS A CA 1
ATOM 1826 C C . LYS A 1 211 ? 31.394 -5.541 -12.463 1.00 69.38 211 LYS A C 1
ATOM 1828 O O . LYS A 1 211 ? 32.081 -4.689 -13.007 1.00 69.38 211 LYS A O 1
ATOM 1833 N N . ASN A 1 212 ? 30.783 -6.510 -13.156 1.00 66.31 212 ASN A N 1
ATOM 1834 C CA . ASN A 1 212 ? 30.967 -6.742 -14.600 1.00 66.31 212 ASN A CA 1
ATOM 1835 C C . ASN A 1 212 ? 29.686 -6.406 -15.378 1.00 66.31 212 ASN A C 1
ATOM 1837 O O . ASN A 1 212 ? 28.853 -7.279 -15.614 1.00 66.31 212 ASN A O 1
ATOM 1841 N N . LYS A 1 213 ? 29.498 -5.125 -15.722 1.00 72.75 213 LYS A N 1
ATOM 1842 C CA . LYS A 1 213 ? 28.224 -4.621 -16.268 1.00 72.75 213 LYS A CA 1
ATOM 1843 C C . LYS A 1 213 ? 28.087 -4.798 -17.782 1.00 72.75 213 LYS A C 1
ATOM 1845 O O . LYS A 1 213 ? 27.033 -5.227 -18.227 1.00 72.75 213 LYS A O 1
ATOM 1850 N N . PHE A 1 214 ? 29.128 -4.507 -18.563 1.00 69.44 214 PHE A N 1
ATOM 1851 C CA . PHE A 1 214 ? 28.985 -4.313 -20.014 1.00 69.44 214 PHE A CA 1
ATOM 1852 C C . PHE A 1 214 ? 28.559 -5.568 -20.810 1.00 69.44 214 PHE A C 1
ATOM 1854 O O . PHE A 1 214 ? 27.527 -5.488 -21.470 1.00 69.44 214 PHE A O 1
ATOM 1861 N N . PRO A 1 215 ? 29.221 -6.743 -20.709 1.00 77.81 215 PRO A N 1
ATOM 1862 C CA . PRO A 1 215 ? 28.785 -7.936 -21.456 1.00 77.81 215 PRO A CA 1
ATOM 1863 C C . PRO A 1 215 ? 27.412 -8.452 -20.998 1.00 77.81 215 PRO A C 1
ATOM 1865 O O . PRO A 1 215 ? 26.573 -8.870 -21.791 1.00 77.81 215 PRO A O 1
ATOM 1868 N N . LEU A 1 216 ? 27.156 -8.366 -19.689 1.00 84.38 216 LEU A N 1
ATOM 1869 C CA . LEU A 1 216 ? 25.892 -8.773 -19.084 1.00 84.38 216 LEU A CA 1
ATOM 1870 C C . LEU A 1 216 ? 24.724 -7.896 -19.547 1.00 84.38 216 LEU A C 1
ATOM 1872 O O . LEU A 1 216 ? 23.625 -8.409 -19.746 1.00 84.38 216 LEU A O 1
ATOM 1876 N N . ARG A 1 217 ? 24.954 -6.589 -19.703 1.00 88.88 217 ARG A N 1
ATOM 1877 C CA . ARG A 1 217 ? 23.937 -5.606 -20.076 1.00 88.88 217 ARG A CA 1
ATOM 1878 C C . ARG A 1 217 ? 23.289 -5.958 -21.411 1.00 88.88 217 ARG A C 1
ATOM 1880 O O . ARG A 1 217 ? 22.084 -6.192 -21.458 1.00 88.88 217 ARG A O 1
ATOM 1887 N N . ASP A 1 218 ? 24.084 -6.065 -22.470 1.00 88.69 218 ASP A N 1
ATOM 1888 C CA . ASP A 1 218 ? 23.565 -6.265 -23.826 1.00 88.69 218 ASP A CA 1
ATOM 1889 C C . ASP A 1 218 ? 22.915 -7.645 -23.991 1.00 88.69 218 ASP A C 1
ATOM 1891 O O . ASP A 1 218 ? 21.859 -7.782 -24.616 1.00 88.69 218 ASP A O 1
ATOM 1895 N N . ASN A 1 219 ? 23.490 -8.672 -23.362 1.00 88.44 219 ASN A N 1
ATOM 1896 C CA . ASN A 1 219 ? 22.919 -10.015 -23.368 1.00 88.44 219 ASN A CA 1
ATOM 1897 C C . ASN A 1 219 ? 21.618 -10.105 -22.560 1.00 88.44 219 ASN A C 1
ATOM 1899 O O . ASN A 1 219 ? 20.706 -10.836 -22.953 1.00 88.44 219 ASN A O 1
ATOM 1903 N N . LEU A 1 220 ? 21.491 -9.351 -21.463 1.00 87.38 220 LEU A N 1
ATOM 1904 C CA . LEU A 1 220 ? 20.253 -9.284 -20.688 1.00 87.38 220 LEU A CA 1
ATOM 1905 C C . LEU A 1 220 ? 19.159 -8.511 -21.435 1.00 87.38 220 LEU A C 1
ATOM 1907 O O . LEU A 1 220 ? 18.012 -8.956 -21.423 1.00 87.38 220 LEU A O 1
ATOM 1911 N N . ILE A 1 221 ? 19.511 -7.429 -22.139 1.00 89.25 221 ILE A N 1
ATOM 1912 C CA . ILE A 1 221 ? 18.595 -6.708 -23.038 1.00 89.25 221 ILE A CA 1
ATOM 1913 C C . ILE A 1 221 ? 18.043 -7.675 -24.092 1.00 89.25 221 ILE A C 1
ATOM 1915 O O . ILE A 1 221 ? 16.828 -7.861 -24.170 1.00 89.25 221 ILE A O 1
ATOM 1919 N N . LYS A 1 222 ? 18.915 -8.370 -24.837 1.00 87.75 222 LYS A N 1
ATOM 1920 C CA . LYS A 1 222 ? 18.501 -9.353 -25.859 1.00 87.75 222 LYS A CA 1
ATOM 1921 C C . LYS A 1 222 ? 17.644 -10.475 -25.273 1.00 87.75 222 LYS A C 1
ATOM 1923 O O . LYS A 1 222 ? 16.632 -10.856 -25.857 1.00 87.75 222 LYS A O 1
ATOM 1928 N N . TYR A 1 223 ? 18.029 -11.004 -24.109 1.00 87.50 223 TYR A N 1
ATOM 1929 C CA . TYR A 1 223 ? 17.266 -12.048 -23.426 1.00 87.50 223 TYR A CA 1
ATOM 1930 C C . TYR A 1 223 ? 15.840 -11.591 -23.104 1.00 87.50 223 TYR A C 1
ATOM 1932 O O . TYR A 1 223 ? 14.897 -12.337 -23.358 1.00 87.50 223 TYR A O 1
ATOM 1940 N N . LEU A 1 224 ? 15.678 -10.379 -22.565 1.00 82.88 224 LEU A N 1
ATOM 1941 C CA . LEU A 1 224 ? 14.370 -9.832 -22.213 1.00 82.88 224 LEU A CA 1
ATOM 1942 C C . LEU A 1 224 ? 13.527 -9.520 -23.454 1.00 82.88 224 LEU A C 1
ATOM 1944 O O . LEU A 1 224 ? 12.352 -9.870 -23.457 1.00 82.88 224 LEU A O 1
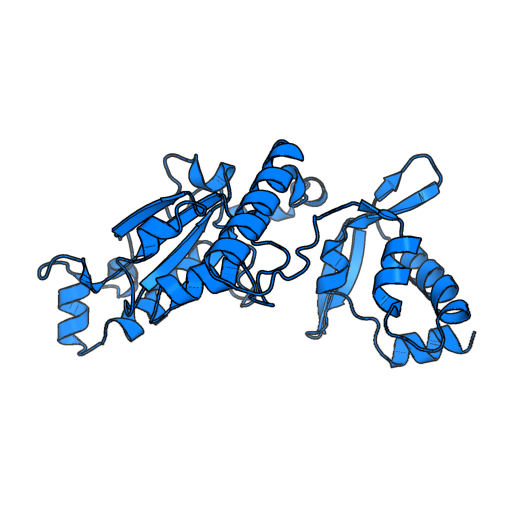ATOM 1948 N N . GLN A 1 225 ? 14.118 -8.979 -24.528 1.00 83.44 225 GLN A N 1
ATOM 1949 C CA . GLN A 1 225 ? 13.422 -8.757 -25.808 1.00 83.44 225 GLN A CA 1
ATOM 1950 C C . GLN A 1 225 ? 12.833 -10.053 -26.377 1.00 83.44 225 GLN A C 1
ATOM 1952 O O . GLN A 1 225 ? 11.694 -10.070 -26.833 1.00 83.44 225 GLN A O 1
ATOM 1957 N N . ASN A 1 226 ? 13.578 -11.158 -26.287 1.00 80.62 226 ASN A N 1
ATOM 1958 C CA . ASN A 1 226 ? 13.146 -12.471 -26.775 1.00 80.62 226 ASN A CA 1
ATOM 1959 C C . ASN A 1 226 ? 12.099 -13.157 -25.875 1.00 80.62 226 ASN A C 1
ATOM 1961 O O . ASN A 1 226 ? 11.615 -14.237 -26.212 1.00 80.62 226 ASN A O 1
ATOM 1965 N N . LYS A 1 227 ? 11.780 -12.584 -24.707 1.00 73.75 227 LYS A N 1
ATOM 1966 C CA . LYS A 1 227 ? 10.780 -13.108 -23.759 1.00 73.75 227 LYS A CA 1
ATOM 1967 C C . LYS A 1 227 ? 9.427 -12.409 -23.846 1.00 73.75 227 LYS A C 1
ATOM 1969 O O . LYS A 1 227 ? 8.525 -12.758 -23.088 1.00 73.75 227 LYS A O 1
ATOM 1974 N N . VAL A 1 228 ? 9.299 -11.445 -24.745 1.00 68.19 228 VAL A N 1
ATOM 1975 C CA . VAL A 1 228 ? 8.082 -10.664 -24.929 1.00 68.19 228 VAL A CA 1
ATOM 1976 C C . VAL A 1 228 ? 7.091 -11.472 -25.750 1.00 68.19 228 VAL A C 1
ATOM 1978 O O . VAL A 1 228 ? 7.380 -11.847 -26.884 1.00 68.19 228 VAL A O 1
ATOM 1981 N N . ASP A 1 229 ? 5.908 -11.686 -25.191 1.00 61.09 229 ASP A N 1
ATOM 1982 C CA . ASP A 1 229 ? 4.749 -12.211 -25.901 1.00 61.09 229 ASP A CA 1
ATOM 1983 C C . ASP A 1 229 ? 3.582 -11.239 -25.695 1.00 61.09 229 ASP A C 1
ATOM 1985 O O . ASP A 1 229 ? 3.240 -10.892 -24.562 1.00 61.09 229 ASP A O 1
ATOM 1989 N N . ARG A 1 230 ? 2.999 -10.749 -26.797 1.00 57.41 230 ARG A N 1
ATOM 1990 C CA . ARG A 1 230 ? 1.804 -9.878 -26.801 1.00 57.41 230 ARG A CA 1
ATOM 1991 C C . ARG A 1 230 ? 1.861 -8.735 -25.772 1.00 57.41 230 ARG A C 1
ATOM 1993 O O . ARG A 1 230 ? 0.999 -8.632 -24.906 1.00 57.41 230 ARG A O 1
ATOM 2000 N N . ASN A 1 231 ? 2.881 -7.877 -25.859 1.00 59.81 231 ASN A N 1
ATOM 2001 C CA . ASN A 1 231 ? 3.069 -6.713 -24.971 1.00 59.81 231 ASN A CA 1
ATOM 2002 C C . ASN A 1 231 ? 3.179 -7.050 -23.472 1.00 59.81 231 ASN A C 1
ATOM 2004 O O . ASN A 1 231 ? 2.971 -6.200 -22.605 1.00 59.81 231 ASN A O 1
ATOM 2008 N N . THR A 1 232 ? 3.537 -8.289 -23.147 1.00 56.47 232 THR A N 1
ATOM 2009 C CA . THR A 1 232 ? 3.831 -8.714 -21.782 1.00 56.47 232 THR A CA 1
ATOM 2010 C C . THR A 1 232 ? 5.074 -9.588 -21.768 1.00 56.47 232 THR A C 1
ATOM 2012 O O . THR A 1 232 ? 5.476 -10.146 -22.789 1.00 56.47 232 THR A O 1
ATOM 2015 N N . PHE A 1 233 ? 5.714 -9.716 -20.613 1.00 63.41 233 PHE A N 1
ATOM 2016 C CA . PHE A 1 233 ? 6.750 -10.720 -20.418 1.00 63.41 233 PHE A CA 1
ATOM 2017 C C . PHE A 1 233 ? 6.587 -11.392 -19.061 1.00 63.41 233 PHE A C 1
ATOM 2019 O O . PHE A 1 233 ? 6.283 -10.759 -18.047 1.00 63.41 233 PHE A O 1
ATOM 2026 N N . LYS A 1 234 ? 6.747 -12.715 -19.068 1.00 64.31 234 LYS A N 1
ATOM 2027 C CA . LYS A 1 234 ? 6.578 -13.567 -17.894 1.00 64.31 234 LYS A CA 1
ATOM 2028 C C . LYS A 1 234 ? 7.915 -13.720 -17.178 1.00 64.31 234 LYS A C 1
ATOM 2030 O O . LYS A 1 234 ? 8.891 -14.193 -17.764 1.00 64.31 234 LYS A O 1
ATOM 2035 N N . ILE A 1 235 ? 7.950 -13.348 -15.905 1.00 65.88 235 ILE A N 1
ATOM 2036 C CA . ILE A 1 235 ? 9.132 -13.406 -15.049 1.00 65.88 235 ILE A CA 1
ATOM 2037 C C . ILE A 1 235 ? 8.855 -14.287 -13.837 1.00 65.88 235 ILE A C 1
ATOM 2039 O O . ILE A 1 235 ? 7.785 -14.217 -13.242 1.00 65.88 235 ILE A O 1
ATOM 2043 N N . LYS A 1 236 ? 9.877 -15.028 -13.409 1.00 61.91 236 LYS A N 1
ATOM 2044 C CA . LYS A 1 236 ? 9.901 -15.661 -12.093 1.00 61.91 236 LYS A CA 1
ATOM 2045 C C . LYS A 1 236 ? 10.371 -14.656 -11.031 1.00 61.91 236 LYS A C 1
ATOM 2047 O O . LYS A 1 236 ? 11.480 -14.130 -11.148 1.00 61.91 236 LYS A O 1
ATOM 2052 N N . THR A 1 237 ? 9.534 -14.354 -10.043 1.00 58.34 237 THR A N 1
ATOM 2053 C CA . THR A 1 237 ? 9.823 -13.399 -8.961 1.00 58.34 237 THR A CA 1
ATOM 2054 C C . THR A 1 237 ? 10.902 -13.929 -8.016 1.00 58.34 237 THR A C 1
ATOM 2056 O O . THR A 1 237 ? 11.259 -15.110 -8.057 1.00 58.34 237 THR A O 1
ATOM 2059 N N . MET A 1 238 ? 11.398 -13.082 -7.105 1.00 52.88 238 MET A N 1
ATOM 2060 C CA . MET A 1 238 ? 12.346 -13.510 -6.060 1.00 52.88 238 MET A CA 1
ATOM 2061 C C . MET A 1 238 ? 11.805 -14.640 -5.165 1.00 52.88 238 MET A C 1
ATOM 2063 O O . MET A 1 238 ? 12.590 -15.401 -4.607 1.00 52.88 238 MET A O 1
ATOM 2067 N N . LYS A 1 239 ? 10.476 -14.784 -5.070 1.00 49.84 239 LYS A N 1
ATOM 2068 C CA . LYS A 1 239 ? 9.791 -15.852 -4.324 1.00 49.84 239 LYS A CA 1
ATOM 2069 C C . LYS A 1 239 ? 9.557 -17.122 -5.159 1.00 49.84 239 LYS A C 1
ATOM 2071 O O . LYS A 1 239 ? 8.994 -18.090 -4.664 1.00 49.84 239 LYS A O 1
ATOM 2076 N N . GLY A 1 240 ? 9.997 -17.144 -6.420 1.00 52.38 240 GLY A N 1
ATOM 2077 C CA . GLY A 1 240 ? 9.846 -18.291 -7.317 1.00 52.38 240 GLY A CA 1
ATOM 2078 C C . GLY A 1 240 ? 8.495 -18.367 -8.036 1.00 52.38 240 GLY A C 1
ATOM 2079 O O . GLY A 1 240 ? 8.248 -19.349 -8.736 1.00 52.38 240 GLY A O 1
ATOM 2080 N N . GLU A 1 241 ? 7.649 -17.349 -7.901 1.00 51.03 241 GLU A N 1
ATOM 2081 C CA . GLU A 1 241 ? 6.320 -17.291 -8.512 1.00 51.03 241 GLU A CA 1
ATOM 2082 C C . GLU A 1 241 ? 6.381 -16.690 -9.914 1.00 51.03 241 GLU A C 1
ATOM 2084 O O . GLU A 1 241 ? 7.210 -15.829 -10.195 1.00 51.03 241 GLU A O 1
ATOM 2089 N N . ASP A 1 242 ? 5.478 -17.102 -10.793 1.00 55.25 242 ASP A N 1
ATOM 2090 C CA . ASP A 1 242 ? 5.361 -16.502 -12.115 1.00 55.25 242 ASP A CA 1
ATOM 2091 C C . ASP A 1 242 ? 4.519 -15.217 -12.055 1.00 55.25 242 ASP A C 1
ATOM 2093 O O . ASP A 1 242 ? 3.349 -15.252 -11.676 1.00 55.25 242 ASP A O 1
ATOM 2097 N N . LYS A 1 243 ? 5.090 -14.088 -12.486 1.00 57.62 243 LYS A N 1
ATOM 2098 C CA . LYS A 1 243 ? 4.406 -12.795 -12.603 1.00 57.62 243 LYS A CA 1
ATOM 2099 C C . LYS A 1 243 ? 4.550 -12.241 -14.020 1.00 57.62 243 LYS A C 1
ATOM 2101 O O . LYS A 1 243 ? 5.614 -12.326 -14.634 1.00 57.62 243 LYS A O 1
ATOM 2106 N N . LEU A 1 244 ? 3.454 -11.711 -14.552 1.00 59.00 244 LEU A N 1
ATOM 2107 C CA . LEU A 1 244 ? 3.410 -11.043 -15.852 1.00 59.00 244 LEU A CA 1
ATOM 2108 C C . LEU A 1 244 ? 3.640 -9.546 -15.657 1.00 59.00 244 LEU A C 1
ATOM 2110 O O . LEU A 1 244 ? 3.039 -8.941 -14.771 1.00 59.00 244 LEU A O 1
ATOM 2114 N N . PHE A 1 245 ? 4.489 -8.966 -16.498 1.00 60.22 245 PHE A N 1
ATOM 2115 C CA . PHE A 1 245 ? 4.759 -7.532 -16.521 1.00 60.22 245 PHE A CA 1
ATOM 2116 C C . PHE A 1 245 ? 4.411 -6.949 -17.880 1.00 60.22 245 PHE A C 1
ATOM 2118 O O . PHE A 1 245 ? 4.645 -7.587 -18.910 1.00 60.22 245 PHE A O 1
ATOM 2125 N N . SER A 1 246 ? 3.879 -5.728 -17.871 1.00 58.75 246 SER A N 1
ATOM 2126 C CA . SER A 1 246 ? 3.572 -4.983 -19.087 1.00 58.75 246 SER A CA 1
ATOM 2127 C C . SER A 1 246 ? 4.851 -4.568 -19.807 1.00 58.75 246 SER A C 1
ATOM 2129 O O . SER A 1 246 ? 5.837 -4.145 -19.198 1.00 58.75 246 SER A O 1
ATOM 2131 N N . TYR A 1 247 ? 4.806 -4.672 -21.126 1.00 68.44 247 TYR A N 1
ATOM 2132 C CA . TYR A 1 247 ? 5.903 -4.371 -22.022 1.00 68.44 247 TYR A CA 1
ATOM 2133 C C . TYR A 1 247 ? 5.356 -3.620 -23.229 1.00 68.44 247 TYR A C 1
ATOM 2135 O O . TYR A 1 247 ? 4.549 -4.154 -23.984 1.00 68.44 247 TYR A O 1
ATOM 2143 N N . HIS A 1 248 ? 5.780 -2.377 -23.428 1.00 66.06 248 HIS A N 1
ATOM 2144 C CA . HIS A 1 248 ? 5.262 -1.556 -24.516 1.00 66.06 248 HIS A CA 1
ATOM 2145 C C . HIS A 1 248 ? 6.336 -1.330 -25.578 1.00 66.06 248 HIS A C 1
ATOM 2147 O O . HIS A 1 248 ? 7.406 -0.789 -25.293 1.00 66.06 248 HIS A O 1
ATOM 2153 N N . LYS A 1 249 ? 6.040 -1.693 -26.829 1.00 57.31 249 LYS A N 1
ATOM 2154 C CA . LYS A 1 249 ? 6.840 -1.279 -27.986 1.00 57.31 249 LYS A CA 1
ATOM 2155 C C . LYS A 1 249 ? 6.249 0.027 -28.521 1.00 57.31 249 LYS A C 1
ATOM 2157 O O . LYS A 1 249 ? 5.149 0.017 -29.060 1.00 57.31 249 LYS A O 1
ATOM 2162 N N . LYS A 1 250 ? 6.932 1.164 -28.333 1.00 55.00 250 LYS A N 1
ATOM 2163 C CA . LYS A 1 250 ? 6.529 2.418 -29.008 1.00 55.00 250 LYS A CA 1
ATOM 2164 C C . LYS A 1 250 ? 7.013 2.409 -30.463 1.00 55.00 250 LYS A C 1
ATOM 2166 O O . LYS A 1 250 ? 7.920 1.656 -30.813 1.00 55.00 250 LYS A O 1
ATOM 2171 N N . GLU A 1 251 ? 6.428 3.287 -31.277 1.00 46.31 251 GLU A N 1
ATOM 2172 C CA . GLU A 1 251 ? 6.662 3.480 -32.723 1.00 46.31 251 GLU A CA 1
ATOM 2173 C C . GLU A 1 251 ? 8.143 3.664 -33.132 1.00 46.31 251 GLU A C 1
ATOM 2175 O O . GLU A 1 251 ? 8.481 3.569 -34.306 1.00 46.31 251 GLU A O 1
ATOM 2180 N N . SER A 1 252 ? 9.058 3.846 -32.175 1.00 55.25 252 SER A N 1
ATOM 2181 C CA . SER A 1 252 ? 10.496 4.047 -32.376 1.00 55.25 252 SER A CA 1
ATOM 2182 C C . SER A 1 252 ? 11.376 2.792 -32.216 1.00 55.25 252 SER A C 1
ATOM 2184 O O . SER A 1 252 ? 12.572 2.925 -31.983 1.00 55.25 252 SER A O 1
ATOM 2186 N N . ASN A 1 253 ? 10.834 1.567 -32.301 1.00 63.16 253 ASN A N 1
ATOM 2187 C CA . ASN A 1 253 ? 11.549 0.294 -32.037 1.00 63.16 253 ASN A CA 1
ATOM 2188 C C . ASN A 1 253 ? 12.144 0.143 -30.623 1.00 63.16 253 ASN A C 1
ATOM 2190 O O . ASN A 1 253 ? 12.718 -0.902 -30.311 1.00 63.16 253 ASN A O 1
ATOM 2194 N N . HIS A 1 254 ? 11.969 1.133 -29.752 1.00 68.06 254 HIS A N 1
ATOM 2195 C CA . HIS A 1 254 ? 12.365 1.042 -28.360 1.00 68.06 254 HIS A CA 1
ATOM 2196 C C . HIS A 1 254 ? 11.305 0.326 -27.536 1.00 68.06 254 HIS A C 1
ATOM 2198 O O . HIS A 1 254 ? 10.090 0.480 -27.718 1.00 68.06 254 HIS A O 1
ATOM 2204 N N . TYR A 1 255 ? 11.814 -0.452 -26.596 1.00 75.25 255 TYR A N 1
ATOM 2205 C CA . TYR A 1 255 ? 11.024 -1.247 -25.689 1.00 75.25 255 TYR A CA 1
ATOM 2206 C C . TYR A 1 255 ? 10.981 -0.593 -24.325 1.00 75.25 255 TYR A C 1
ATOM 2208 O O . TYR A 1 255 ? 12.006 -0.126 -23.831 1.00 75.25 255 TYR A O 1
ATOM 2216 N N . TYR A 1 256 ? 9.796 -0.572 -23.730 1.00 74.81 256 TYR A N 1
ATOM 2217 C CA . TYR A 1 256 ? 9.562 0.067 -22.450 1.00 74.81 256 TYR A CA 1
ATOM 2218 C C . TYR A 1 256 ? 8.998 -0.926 -21.444 1.00 74.81 256 TYR A C 1
ATOM 2220 O O . TYR A 1 256 ? 8.093 -1.701 -21.756 1.00 74.81 256 TYR A O 1
ATOM 2228 N N . ILE A 1 257 ? 9.531 -0.868 -20.228 1.00 72.88 257 ILE A N 1
ATOM 2229 C CA . ILE A 1 257 ? 9.136 -1.695 -19.090 1.00 72.88 257 ILE A CA 1
ATOM 2230 C C . ILE A 1 257 ? 8.701 -0.770 -17.959 1.00 72.88 257 ILE A C 1
ATOM 2232 O O . ILE A 1 257 ? 9.315 0.272 -17.722 1.00 72.88 257 ILE A O 1
ATOM 2236 N N . ALA A 1 258 ? 7.628 -1.131 -17.266 1.00 69.62 258 ALA A N 1
ATOM 2237 C CA . ALA A 1 258 ? 7.210 -0.406 -16.077 1.00 69.62 258 ALA A CA 1
ATOM 2238 C C . ALA A 1 258 ? 8.276 -0.545 -14.971 1.00 69.62 258 ALA A C 1
ATOM 2240 O O . ALA A 1 258 ? 8.760 -1.643 -14.695 1.00 69.62 258 ALA A O 1
ATOM 2241 N N . SER A 1 259 ? 8.694 0.569 -14.360 1.00 67.94 259 SER A N 1
ATOM 2242 C CA . SER A 1 259 ? 9.785 0.570 -13.371 1.00 67.94 259 SER A CA 1
ATOM 2243 C C . SER A 1 259 ? 9.512 -0.298 -12.141 1.00 67.94 259 SER A C 1
ATOM 2245 O O . SER A 1 259 ? 10.456 -0.743 -11.495 1.00 67.94 259 SER A O 1
ATOM 2247 N N . ASP A 1 260 ? 8.248 -0.596 -11.846 1.00 63.59 260 ASP A N 1
ATOM 2248 C CA . ASP A 1 260 ? 7.820 -1.482 -10.762 1.00 63.59 260 ASP A CA 1
ATOM 2249 C C . ASP A 1 260 ? 8.300 -2.931 -10.943 1.00 63.59 260 ASP A C 1
ATOM 2251 O O . ASP A 1 260 ? 8.507 -3.653 -9.967 1.00 63.59 260 ASP A O 1
ATOM 2255 N N . ALA A 1 261 ? 8.582 -3.349 -12.180 1.00 67.88 261 ALA A N 1
ATOM 2256 C CA . ALA A 1 261 ? 9.195 -4.638 -12.463 1.00 67.88 261 ALA A CA 1
ATOM 2257 C C . ALA A 1 261 ? 10.562 -4.806 -11.770 1.00 67.88 261 ALA A C 1
ATOM 2259 O O . ALA A 1 261 ? 10.944 -5.939 -11.469 1.00 67.88 261 ALA A O 1
ATOM 2260 N N . LEU A 1 262 ? 11.278 -3.713 -11.452 1.00 67.19 262 LEU A N 1
ATOM 2261 C CA . LEU A 1 262 ? 12.561 -3.766 -10.731 1.00 67.19 262 LEU A CA 1
ATOM 2262 C C . LEU A 1 262 ? 12.411 -4.321 -9.309 1.00 67.19 262 LEU A C 1
ATOM 2264 O O . LEU A 1 262 ? 13.369 -4.856 -8.759 1.00 67.19 262 LEU A O 1
ATOM 2268 N N . LEU A 1 263 ? 11.213 -4.228 -8.730 1.00 58.47 263 LEU A N 1
ATOM 2269 C CA . LEU A 1 263 ? 10.922 -4.674 -7.365 1.00 58.47 263 LEU A CA 1
ATOM 2270 C C . LEU A 1 263 ? 10.783 -6.186 -7.277 1.00 58.47 263 LEU A C 1
ATOM 2272 O O . LEU A 1 263 ? 11.144 -6.823 -6.292 1.00 58.47 263 LEU A O 1
ATOM 2276 N N . TYR A 1 264 ? 10.242 -6.771 -8.336 1.00 59.03 264 TYR A N 1
ATOM 2277 C CA . TYR A 1 264 ? 9.853 -8.171 -8.354 1.00 59.03 264 TYR A CA 1
ATOM 2278 C C . TYR A 1 264 ? 10.854 -9.033 -9.114 1.00 59.03 264 TYR A C 1
ATOM 2280 O O . TYR A 1 264 ? 10.925 -10.244 -8.877 1.00 59.03 264 TYR A O 1
ATOM 2288 N N . TYR A 1 265 ? 11.620 -8.429 -10.024 1.00 68.38 265 TYR A N 1
ATOM 2289 C CA . TYR A 1 265 ? 12.567 -9.139 -10.859 1.00 68.38 265 TYR A CA 1
ATOM 2290 C C . TYR A 1 265 ? 14.003 -8.944 -10.396 1.00 68.38 265 TYR A C 1
ATOM 2292 O O . TYR A 1 265 ? 14.568 -7.856 -10.450 1.00 68.38 265 TYR A O 1
ATOM 2300 N N . ARG A 1 266 ? 14.638 -10.063 -10.052 1.00 71.56 266 ARG A N 1
ATOM 2301 C CA . ARG A 1 266 ? 16.088 -10.159 -9.936 1.00 71.56 266 ARG A CA 1
ATOM 2302 C C . ARG A 1 266 ? 16.559 -11.326 -10.800 1.00 71.56 266 ARG A C 1
ATOM 2304 O O . ARG A 1 266 ? 16.155 -12.458 -10.531 1.00 71.56 266 ARG A O 1
ATOM 2311 N N . PRO A 1 267 ? 17.403 -11.095 -11.823 1.00 74.75 267 PRO A N 1
ATOM 2312 C CA . PRO A 1 267 ? 17.958 -12.185 -12.611 1.00 74.75 267 PRO A CA 1
ATOM 2313 C C . PRO A 1 267 ? 18.720 -13.147 -11.691 1.00 74.75 267 PRO A C 1
ATOM 2315 O O . PRO A 1 267 ? 19.508 -12.707 -10.849 1.00 74.75 267 PRO A O 1
ATOM 2318 N N . SER A 1 268 ? 18.483 -14.452 -11.837 1.00 77.75 268 SER A N 1
ATOM 2319 C CA . SER A 1 268 ? 19.175 -15.458 -11.028 1.00 77.75 268 SER A CA 1
ATOM 2320 C C . SER A 1 268 ? 20.675 -15.472 -11.335 1.00 77.75 268 SER A C 1
ATOM 2322 O O . SER A 1 268 ? 21.086 -15.202 -12.464 1.00 77.75 268 SER A O 1
ATOM 2324 N N . GLU A 1 269 ? 21.511 -15.849 -10.364 1.00 80.00 269 GLU A N 1
ATOM 2325 C CA . GLU A 1 269 ? 22.964 -15.945 -10.593 1.00 80.00 269 GLU A CA 1
ATOM 2326 C C . GLU A 1 269 ? 23.311 -16.954 -11.702 1.00 80.00 269 GLU A C 1
ATOM 2328 O O . GLU A 1 269 ? 24.268 -16.755 -12.445 1.00 80.00 269 GLU A O 1
ATOM 2333 N N . GLN A 1 270 ? 22.489 -17.992 -11.896 1.00 81.94 270 GLN A N 1
ATOM 2334 C CA . GLN A 1 270 ? 22.628 -18.925 -13.019 1.00 81.94 270 GLN A CA 1
ATOM 2335 C C . GLN A 1 270 ? 22.386 -18.242 -14.370 1.00 81.94 270 GLN A C 1
ATOM 2337 O O . GLN A 1 270 ? 23.176 -18.411 -15.300 1.00 81.94 270 GLN A O 1
ATOM 2342 N N . LEU A 1 271 ? 21.313 -17.447 -14.482 1.00 82.25 271 LEU A N 1
ATOM 2343 C CA . LEU A 1 271 ? 21.021 -16.677 -15.690 1.00 82.25 271 LEU A CA 1
ATOM 2344 C C . LEU A 1 271 ? 22.155 -15.690 -15.978 1.00 82.25 271 LEU A C 1
ATOM 2346 O O . LEU A 1 271 ? 22.620 -15.600 -17.109 1.00 82.25 271 LEU A O 1
ATOM 2350 N N . ILE A 1 272 ? 22.641 -15.004 -14.947 1.00 83.25 272 ILE A N 1
ATOM 2351 C CA . ILE A 1 272 ? 23.732 -14.034 -15.058 1.00 83.25 272 ILE A CA 1
ATOM 2352 C C . ILE A 1 272 ? 25.037 -14.700 -15.469 1.00 83.25 272 ILE A C 1
ATOM 2354 O O . ILE A 1 272 ? 25.717 -14.187 -16.353 1.00 83.25 272 ILE A O 1
ATOM 2358 N N . SER A 1 273 ? 25.374 -15.850 -14.883 1.00 82.88 273 SER A N 1
ATOM 2359 C CA . SER A 1 273 ? 26.568 -16.610 -15.257 1.00 82.88 273 SER A CA 1
ATOM 2360 C C . SER A 1 273 ? 26.504 -17.046 -16.719 1.00 82.88 273 SER A C 1
ATOM 2362 O O . SER A 1 273 ? 27.490 -16.919 -17.438 1.00 82.88 273 SER A O 1
ATOM 2364 N N . ARG A 1 274 ? 25.331 -17.492 -17.186 1.00 85.00 274 ARG A N 1
ATOM 2365 C CA . ARG A 1 274 ? 25.116 -17.871 -18.586 1.00 85.00 274 ARG A CA 1
ATOM 2366 C C . ARG A 1 274 ? 25.252 -16.680 -19.533 1.00 85.00 274 ARG A C 1
ATOM 2368 O O . ARG A 1 274 ? 25.893 -16.804 -20.565 1.00 85.00 274 ARG A O 1
ATOM 2375 N N . LEU A 1 275 ? 24.652 -15.542 -19.185 1.00 85.81 275 LEU A N 1
ATOM 2376 C CA . LEU A 1 275 ? 24.657 -14.344 -20.029 1.00 85.81 275 LEU A CA 1
ATOM 2377 C C . LEU A 1 275 ? 25.978 -13.564 -19.975 1.00 85.81 275 LEU A C 1
ATOM 2379 O O . LEU A 1 275 ? 26.233 -12.778 -20.871 1.00 85.81 275 LEU A O 1
ATOM 2383 N N . SER A 1 276 ? 26.817 -13.768 -18.957 1.00 80.75 276 SER A N 1
ATOM 2384 C CA . SER A 1 276 ? 28.139 -13.123 -18.854 1.00 80.75 276 SER A CA 1
ATOM 2385 C C . SER A 1 276 ? 29.257 -13.871 -19.596 1.00 80.75 276 SER A C 1
ATOM 2387 O O . SER A 1 276 ? 30.367 -13.354 -19.671 1.00 80.75 276 SER A O 1
ATOM 2389 N N . LYS A 1 277 ? 29.005 -15.106 -20.056 1.00 73.12 277 LYS A N 1
ATOM 2390 C CA . LYS A 1 277 ? 29.994 -15.979 -20.723 1.00 73.12 277 LYS A CA 1
ATOM 2391 C C . LYS A 1 277 ? 29.910 -15.961 -22.253 1.00 73.12 277 LYS A C 1
ATOM 2393 O O . LYS A 1 277 ? 30.818 -16.480 -22.894 1.00 73.12 277 LYS A O 1
ATOM 2398 N N . ASN A 1 278 ? 28.824 -15.412 -22.791 1.00 56.28 278 ASN A N 1
ATOM 2399 C CA . ASN A 1 278 ? 28.560 -15.244 -24.221 1.00 56.28 278 ASN A CA 1
ATOM 2400 C C . ASN A 1 278 ? 28.746 -13.780 -24.615 1.00 56.28 278 ASN A C 1
ATOM 2402 O O . ASN A 1 278 ? 28.886 -13.526 -25.826 1.00 56.28 278 ASN A O 1
#

Radius of gyration: 21.47 Å; chains: 1; bounding box: 55×37×59 Å

pLDDT: mean 72.24, std 15.67, range [29.23, 94.0]